Protein AF-A0A3M8FSV0-F1 (afdb_monomer)

Sequence (214 aa):
MDDKPALISFLADRDAPCPGCMKNLRGQVGPACPVCRRQLFLGELRSLHLIHGNAKGPPMPPPEDAGPEALRRYLQSHDAECPDCGYQLRGLQADCCPECNRELGLLELDVPPGGEEFKPARFADFVMIFSVIPILFAALLVLYPIFGSAPFGVVVFSLMALLLFGMQAYLFMGPFHRAISRRPLWALLFNPLSSIVFIIVALWSLSMVYYTFL

Solvent-accessible surface area (backbone atoms only — not comparable to full-atom values): 12928 Å² total; per-residue (Å²): 132,86,60,60,68,61,38,33,57,49,17,58,80,36,82,34,56,38,95,86,74,57,50,71,38,51,62,43,82,59,64,42,43,91,82,79,60,47,75,64,50,58,72,61,44,51,53,50,35,67,76,54,56,81,60,78,62,78,79,78,74,62,84,88,56,70,45,73,68,46,39,33,58,46,21,63,77,38,88,44,57,40,94,87,80,61,51,77,41,55,60,41,82,64,56,44,42,92,88,79,66,46,78,64,52,52,84,69,59,72,50,63,97,74,67,71,72,74,53,62,64,65,56,49,51,52,53,51,58,65,55,48,53,59,52,56,50,52,53,49,60,70,52,43,72,79,77,58,87,55,72,65,54,60,53,54,52,51,54,51,54,52,51,53,49,52,50,51,54,51,58,50,56,58,64,42,48,66,51,37,77,75,40,68,72,54,53,64,75,74,52,61,67,66,62,50,55,50,52,53,53,52,53,52,53,53,50,56,54,54,66,73,78,108

Secondary structure (DSSP, 8-state):
---HHHHHHHHHHS--B-TTT--B-TT--SSB-TTT-PBP-HHHHHHHHHHHTTS-PPPPPPGGG-SHHHHHHHHHHS--B-TTT--B-TT--SSB-TTT--B--HHHHSS-TT-S---HHHHHHHHHHHHHHHHHHHHHHHHGGGG---HHHHHHHHHHHHHHHHHHHHHHHTHHHHHHTT-THHHHHSSSHHHHHHHHHHHHHHHHHHHHH-

Mean predicted aligned error: 14.57 Å

Radius of gyration: 27.4 Å; Cα contacts (8 Å, |Δi|>4): 143; chains: 1; bounding box: 58×28×79 Å

Foldseek 3Di:
DPCLVVVQVCLQPDFFADPPQGDTSRNPNDQADPPPRDGHDPVVRVVRCVVVVVPPDPPDPPPVPQDLVVVQVCLQVDWFADPPPRHTSRNPSDQADPPPRDGHTPVVGVPPPPPPVPVVVVVVVVVVVLVVVVVVLVVCVVCVVVVDDDPVVLVVSVVVLVVSVVVVVVVCPPVVVVVCVVPVVVVVVPDDPVVVVSVVVVVVSVVVVVVVVD

pLDDT: mean 77.63, std 14.44, range [45.91, 97.19]

Structure (mmCIF, N/CA/C/O backbone):
data_AF-A0A3M8FSV0-F1
#
_entry.id   AF-A0A3M8FSV0-F1
#
loop_
_atom_site.group_PDB
_atom_site.id
_atom_site.type_symbol
_atom_site.label_atom_id
_atom_site.label_alt_id
_atom_site.label_comp_id
_atom_site.label_asym_id
_atom_site.label_entity_id
_atom_site.label_seq_id
_atom_site.pdbx_PDB_ins_code
_atom_site.Cartn_x
_atom_site.Cartn_y
_atom_site.Cartn_z
_atom_site.occupancy
_atom_site.B_iso_or_equiv
_atom_site.auth_seq_id
_atom_site.auth_comp_id
_atom_site.auth_asym_id
_atom_site.auth_atom_id
_atom_site.pdbx_PDB_model_num
ATOM 1 N N . MET A 1 1 ? 11.750 -13.203 32.394 1.00 58.88 1 MET A N 1
ATOM 2 C CA . MET A 1 1 ? 10.511 -12.807 33.095 1.00 58.88 1 MET A CA 1
ATOM 3 C C . MET A 1 1 ? 9.394 -12.832 32.070 1.00 58.88 1 MET A C 1
ATOM 5 O O . MET A 1 1 ? 9.647 -12.467 30.930 1.00 58.88 1 MET A O 1
ATOM 9 N N . ASP A 1 2 ? 8.236 -13.385 32.417 1.00 80.81 2 ASP A N 1
ATOM 10 C CA . ASP A 1 2 ? 7.116 -13.544 31.484 1.00 80.81 2 ASP A CA 1
ATOM 11 C C . ASP A 1 2 ? 6.328 -12.219 31.460 1.00 80.81 2 ASP A C 1
ATOM 13 O O . ASP A 1 2 ? 5.583 -11.926 32.390 1.00 80.81 2 ASP A O 1
ATOM 17 N N . ASP A 1 3 ? 6.533 -11.381 30.437 1.00 91.00 3 ASP A N 1
ATOM 18 C CA . ASP A 1 3 ? 5.945 -10.026 30.336 1.00 91.00 3 ASP A CA 1
ATOM 19 C C . ASP A 1 3 ? 4.460 -10.021 29.914 1.00 91.00 3 ASP A C 1
ATOM 21 O O . ASP A 1 3 ? 3.848 -8.966 29.724 1.00 91.00 3 ASP A O 1
ATOM 25 N N . LYS A 1 4 ? 3.844 -11.200 29.775 1.00 93.50 4 LYS A N 1
ATOM 26 C CA . LYS A 1 4 ? 2.447 -11.370 29.342 1.00 93.50 4 LYS A CA 1
ATOM 27 C C . LYS A 1 4 ? 1.419 -10.573 30.162 1.00 93.50 4 LYS A C 1
ATOM 29 O O . LYS A 1 4 ? 0.617 -9.883 29.536 1.00 93.50 4 LYS A O 1
ATOM 34 N N . PRO A 1 5 ? 1.400 -10.603 31.512 1.00 95.75 5 PRO A N 1
ATOM 35 C CA . PRO A 1 5 ? 0.399 -9.852 32.273 1.00 95.75 5 PRO A CA 1
ATOM 36 C C . PRO A 1 5 ? 0.552 -8.335 32.096 1.00 95.75 5 PRO A C 1
ATOM 38 O O . PRO A 1 5 ? -0.446 -7.624 32.002 1.00 95.75 5 PRO A O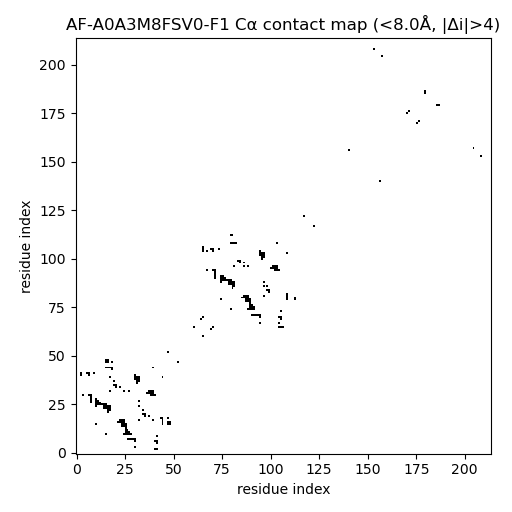 1
ATOM 41 N N . ALA A 1 6 ? 1.787 -7.837 31.970 1.00 95.81 6 ALA A N 1
ATOM 42 C CA . ALA A 1 6 ? 2.046 -6.421 31.719 1.00 95.81 6 ALA A CA 1
ATOM 43 C C . ALA A 1 6 ? 1.605 -5.998 30.308 1.00 95.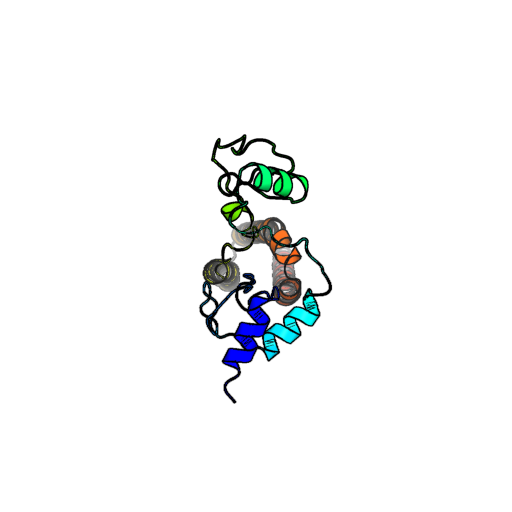81 6 ALA A C 1
ATOM 45 O O . ALA A 1 6 ? 1.085 -4.896 30.130 1.00 95.81 6 ALA A O 1
ATOM 46 N N . LEU A 1 7 ? 1.776 -6.876 29.315 1.00 95.69 7 LEU A N 1
ATOM 47 C CA . LEU A 1 7 ? 1.276 -6.669 27.957 1.00 95.69 7 LEU A CA 1
ATOM 48 C C . LEU A 1 7 ? -0.255 -6.586 27.922 1.00 95.69 7 LEU A C 1
ATOM 50 O O . LEU A 1 7 ? -0.791 -5.642 27.348 1.00 95.69 7 LEU A O 1
ATOM 54 N N . ILE A 1 8 ? -0.949 -7.535 28.555 1.00 95.31 8 ILE A N 1
ATOM 55 C CA . ILE A 1 8 ? -2.421 -7.568 28.581 1.00 95.31 8 ILE A CA 1
ATOM 56 C C . ILE A 1 8 ? -2.970 -6.320 29.280 1.00 95.31 8 ILE A C 1
ATOM 58 O O . ILE A 1 8 ? -3.853 -5.659 28.742 1.00 95.31 8 ILE A O 1
ATOM 62 N N . SER A 1 9 ? -2.405 -5.944 30.432 1.00 95.31 9 SER A N 1
ATOM 63 C CA . SER A 1 9 ? -2.801 -4.719 31.139 1.00 95.31 9 SER A CA 1
ATOM 64 C C . SER A 1 9 ? -2.568 -3.461 30.296 1.00 95.31 9 SER A C 1
ATOM 66 O O . SER A 1 9 ? -3.415 -2.576 30.275 1.00 95.31 9 SER A O 1
ATOM 68 N N . PHE A 1 10 ? -1.461 -3.385 29.552 1.00 94.50 10 PHE A N 1
ATOM 69 C CA . PHE A 1 10 ? -1.196 -2.253 28.663 1.00 94.50 10 PHE A CA 1
ATOM 70 C C . PHE A 1 10 ? -2.224 -2.149 27.527 1.00 94.50 10 PHE A C 1
ATOM 72 O O . PHE A 1 10 ? -2.689 -1.051 27.225 1.00 94.50 10 PHE A O 1
ATOM 79 N N . LEU A 1 11 ? -2.582 -3.280 26.913 1.00 94.94 11 LEU A N 1
ATOM 80 C CA . LEU A 1 11 ? -3.534 -3.336 25.801 1.00 94.94 11 LEU A CA 1
ATOM 81 C C . LEU A 1 11 ? -4.993 -3.174 26.244 1.00 94.94 11 LEU A C 1
ATOM 83 O O . LEU A 1 11 ? -5.818 -2.776 25.428 1.00 94.94 11 LEU A O 1
ATOM 87 N N . ALA A 1 12 ? -5.328 -3.443 27.507 1.00 94.50 12 ALA A N 1
ATOM 88 C CA . ALA A 1 12 ? -6.676 -3.219 28.030 1.00 94.50 12 ALA A CA 1
ATOM 89 C C . ALA A 1 12 ? -7.077 -1.735 27.961 1.00 94.50 12 ALA A C 1
ATOM 91 O O . ALA A 1 12 ? -8.183 -1.414 27.530 1.00 94.50 12 ALA A O 1
ATOM 92 N N . ASP A 1 13 ? -6.149 -0.837 28.304 1.00 89.88 13 ASP A N 1
ATOM 93 C CA . ASP A 1 13 ? -6.461 0.585 28.478 1.00 89.88 13 ASP A CA 1
ATOM 94 C C . ASP A 1 13 ? -5.981 1.474 27.323 1.00 89.88 13 ASP A C 1
ATOM 96 O O . ASP A 1 13 ? -6.489 2.586 27.135 1.00 89.88 13 ASP A O 1
ATOM 100 N N . ARG A 1 14 ? -5.000 1.024 26.530 1.00 89.50 14 ARG A N 1
ATOM 101 C CA . ARG A 1 14 ? -4.332 1.869 25.529 1.00 89.50 14 ARG A CA 1
ATOM 102 C C . ARG A 1 14 ? -4.508 1.362 24.111 1.00 89.50 14 ARG A C 1
ATOM 104 O O . ARG A 1 14 ? -4.384 0.174 23.834 1.00 89.50 14 ARG A O 1
ATOM 111 N N . ASP A 1 15 ? -4.697 2.317 23.208 1.00 89.81 15 ASP A N 1
ATOM 112 C CA . ASP A 1 15 ? -4.586 2.078 21.777 1.00 89.81 15 ASP A CA 1
ATOM 113 C C . ASP A 1 15 ? -3.110 1.924 21.401 1.00 89.81 15 ASP A C 1
ATOM 115 O O . ASP A 1 15 ? -2.264 2.787 21.675 1.00 89.81 15 ASP A O 1
ATOM 119 N N . ALA A 1 16 ? -2.794 0.787 20.791 1.00 91.62 16 ALA A N 1
ATOM 120 C CA . ALA A 1 16 ? -1.452 0.468 20.337 1.00 91.62 16 ALA A CA 1
ATOM 121 C C . ALA A 1 16 ? -1.533 -0.216 18.968 1.00 91.62 16 ALA A C 1
ATOM 123 O O . ALA A 1 16 ? -2.149 -1.281 18.862 1.00 91.62 16 ALA A O 1
ATOM 124 N N . PRO A 1 17 ? -0.936 0.361 17.911 1.00 91.75 17 PRO A N 1
ATOM 125 C CA . PRO A 1 17 ? -0.926 -0.274 16.605 1.00 91.75 17 PRO A CA 1
ATOM 126 C C . PRO A 1 17 ? 0.029 -1.470 16.612 1.00 91.75 17 PRO A C 1
ATOM 128 O O . PRO A 1 17 ? 1.121 -1.430 17.184 1.00 91.75 17 PRO A O 1
ATOM 131 N N . CYS A 1 18 ? -0.362 -2.549 15.942 1.00 94.19 18 CYS A N 1
ATOM 132 C CA . CYS A 1 18 ? 0.524 -3.678 15.718 1.00 94.19 18 CYS A CA 1
ATOM 133 C C . CYS A 1 18 ? 1.719 -3.268 14.831 1.00 94.19 18 CYS A C 1
ATOM 135 O O . CYS A 1 18 ? 1.489 -2.777 13.727 1.00 94.19 18 CYS A O 1
ATOM 137 N N . PRO A 1 19 ? 2.978 -3.577 15.203 1.00 90.56 19 PRO A N 1
ATOM 138 C CA . PRO A 1 19 ? 4.162 -3.241 14.398 1.00 90.56 19 PRO A CA 1
ATOM 139 C C . PRO A 1 19 ? 4.212 -3.929 13.025 1.00 90.56 19 PRO A C 1
ATOM 141 O O . PRO A 1 19 ? 5.024 -3.569 12.179 1.00 90.56 19 PRO A O 1
ATOM 144 N N . GLY A 1 20 ? 3.407 -4.977 12.813 1.00 89.81 20 GLY A N 1
ATOM 145 C CA . GLY A 1 20 ? 3.347 -5.700 11.542 1.00 89.81 20 GLY A CA 1
ATOM 146 C C . GLY A 1 20 ? 2.257 -5.197 10.600 1.00 89.81 20 GLY A C 1
ATOM 147 O O . GLY A 1 20 ? 2.529 -4.953 9.434 1.00 89.81 20 GLY A O 1
ATOM 148 N N . CYS A 1 21 ? 1.022 -5.081 11.095 1.00 86.81 21 CYS A N 1
ATOM 149 C CA . CYS A 1 21 ? -0.155 -4.801 10.259 1.00 86.81 21 CYS A CA 1
ATOM 150 C C . CYS A 1 21 ? -0.902 -3.515 10.633 1.00 86.81 21 CYS A C 1
ATOM 152 O O . CYS A 1 21 ? -1.970 -3.265 10.091 1.00 86.81 21 CYS A O 1
ATOM 154 N N . MET A 1 22 ? -0.392 -2.733 11.588 1.00 86.12 22 MET A N 1
ATOM 155 C CA . MET A 1 22 ? -0.990 -1.489 12.093 1.00 86.12 22 MET A CA 1
ATOM 156 C C . MET A 1 22 ? -2.380 -1.606 12.736 1.00 86.12 22 MET A C 1
ATOM 158 O O . MET A 1 22 ? -2.879 -0.612 13.255 1.00 86.12 22 MET A O 1
ATOM 162 N N . LYS A 1 23 ? -2.982 -2.803 12.809 1.00 87.88 23 LYS A N 1
ATOM 163 C CA . LYS A 1 23 ? -4.244 -3.022 13.532 1.00 87.88 23 LYS A CA 1
ATOM 164 C C . LYS A 1 23 ? -4.137 -2.543 14.982 1.00 87.88 23 LYS A C 1
ATOM 166 O O . LYS A 1 23 ? -3.172 -2.895 15.663 1.00 87.88 23 LYS A O 1
ATOM 171 N N . ASN A 1 24 ? -5.144 -1.811 15.458 1.00 90.44 24 ASN A N 1
ATOM 172 C CA . ASN A 1 24 ? -5.257 -1.442 16.866 1.00 90.44 24 ASN A CA 1
ATOM 173 C C . ASN A 1 24 ? -5.423 -2.701 17.736 1.00 90.44 24 ASN A C 1
ATOM 175 O O . ASN A 1 24 ? -6.272 -3.555 17.472 1.00 90.44 24 ASN A O 1
ATOM 179 N N . LEU A 1 25 ? -4.569 -2.828 18.747 1.00 94.31 25 LEU A N 1
ATOM 180 C CA . LEU A 1 25 ? -4.501 -3.968 19.657 1.00 94.31 25 LEU A CA 1
ATOM 181 C C . LEU A 1 25 ? -5.253 -3.736 20.975 1.00 94.31 25 LEU A C 1
ATOM 183 O O . LEU A 1 25 ? -5.126 -4.561 21.882 1.00 94.31 25 LEU A O 1
ATOM 187 N N . ARG A 1 26 ? -6.019 -2.645 21.104 1.00 94.25 26 ARG A N 1
ATOM 188 C CA . ARG A 1 26 ? -6.841 -2.389 22.291 1.00 94.25 26 ARG A CA 1
ATOM 189 C C . ARG A 1 26 ? -7.756 -3.585 22.588 1.00 94.25 26 ARG A C 1
ATOM 191 O O . ARG A 1 26 ? -8.439 -4.093 21.701 1.00 94.25 26 ARG A O 1
ATOM 198 N N . GLY A 1 27 ? -7.751 -4.038 23.839 1.00 93.69 27 GLY A N 1
ATOM 199 C CA . GLY A 1 27 ? -8.541 -5.175 24.320 1.00 93.69 27 GLY A CA 1
ATOM 200 C C . GLY A 1 27 ? -7.997 -6.560 23.941 1.00 93.69 27 GLY A C 1
ATOM 201 O O . GLY A 1 27 ? -8.630 -7.567 24.253 1.00 93.69 27 GLY A O 1
ATOM 202 N N . GLN A 1 28 ? -6.837 -6.656 23.285 1.00 96.12 28 GLN A N 1
ATOM 203 C CA . GLN A 1 28 ? -6.264 -7.945 22.897 1.00 96.12 28 GLN A CA 1
ATOM 204 C C . GLN A 1 28 ? -5.762 -8.731 24.123 1.00 96.12 28 GLN A C 1
ATOM 206 O O . GLN A 1 28 ? -4.916 -8.265 24.883 1.00 96.12 28 GLN A O 1
ATOM 211 N N . VAL A 1 29 ? -6.240 -9.971 24.267 1.00 95.25 29 VAL A N 1
ATOM 212 C CA . VAL A 1 29 ? -5.944 -10.848 25.422 1.00 95.25 29 VAL A CA 1
ATOM 213 C C . VAL A 1 29 ? -4.724 -11.756 25.209 1.00 95.25 29 VAL A C 1
ATOM 215 O O . VAL A 1 29 ? -4.197 -12.335 26.156 1.00 95.25 29 VAL A O 1
ATOM 218 N N . GLY A 1 30 ? -4.277 -11.915 23.959 1.00 93.75 30 GLY A N 1
ATOM 219 C CA . GLY A 1 30 ? -3.191 -12.823 23.582 1.00 93.75 30 GLY A CA 1
ATOM 220 C C . GLY A 1 30 ? -1.871 -12.111 23.260 1.00 93.75 30 GLY A C 1
ATOM 221 O O . GLY A 1 30 ? -1.881 -10.970 22.801 1.00 93.75 30 GLY A O 1
ATOM 222 N N . PRO A 1 31 ? -0.721 -12.802 23.388 1.00 95.69 31 PRO A N 1
ATOM 223 C CA . PRO A 1 31 ? 0.594 -12.248 23.055 1.00 95.69 31 PRO A CA 1
ATOM 224 C C . PRO A 1 31 ? 0.861 -12.184 21.542 1.00 95.69 31 PRO A C 1
ATOM 226 O O . PRO A 1 31 ? 1.976 -11.885 21.130 1.00 95.69 31 PRO A O 1
ATOM 229 N N . ALA A 1 32 ? -0.123 -12.506 20.701 1.00 96.69 32 ALA A N 1
ATOM 230 C CA . ALA A 1 32 ? -0.007 -12.467 19.251 1.00 96.69 32 ALA A CA 1
ATOM 231 C C . ALA A 1 32 ? -1.109 -11.594 18.650 1.00 96.69 32 ALA A C 1
ATOM 233 O O . ALA A 1 32 ? -2.248 -11.583 19.127 1.00 96.69 32 ALA A O 1
ATOM 234 N N . CYS A 1 33 ? -0.767 -10.882 17.578 1.00 96.00 33 CYS A N 1
ATOM 235 C CA . CYS A 1 33 ? -1.737 -10.122 16.800 1.00 96.00 33 CYS A CA 1
ATOM 236 C C . CYS A 1 33 ? -2.765 -11.073 16.155 1.00 96.00 33 CYS A C 1
ATOM 238 O O . CYS A 1 33 ? -2.359 -12.044 15.513 1.00 96.00 33 CYS A O 1
ATOM 240 N N . PRO A 1 34 ? -4.078 -10.789 16.234 1.00 93.88 34 PRO A N 1
ATOM 241 C CA . PRO A 1 34 ? -5.102 -11.675 15.678 1.00 93.88 34 PRO A CA 1
ATOM 242 C C . PRO A 1 34 ? -5.120 -11.695 14.141 1.00 93.88 34 PRO A C 1
ATOM 244 O O . PRO A 1 34 ? -5.679 -12.616 13.559 1.00 93.88 34 PRO A O 1
ATOM 247 N N . VAL A 1 35 ? -4.518 -10.696 13.483 1.00 89.94 35 VAL A N 1
ATOM 248 C CA . VAL A 1 35 ? -4.489 -10.592 12.015 1.00 89.94 35 VAL A CA 1
A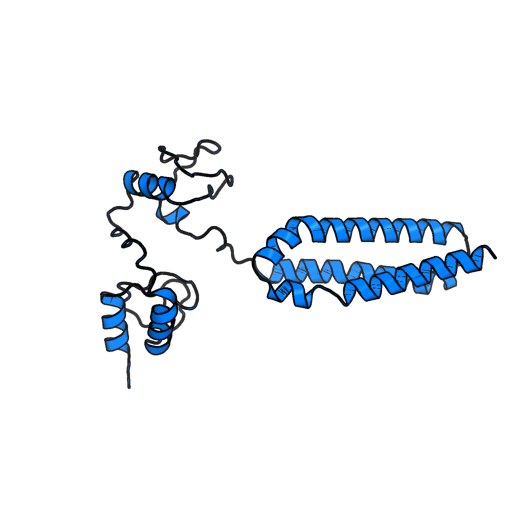TOM 249 C C . VAL A 1 35 ? -3.196 -11.163 11.449 1.00 89.94 35 VAL A C 1
ATOM 251 O O . VAL A 1 35 ? -3.223 -12.170 10.752 1.00 89.94 35 VAL A O 1
ATOM 254 N N . CYS A 1 36 ? -2.044 -10.577 11.784 1.00 92.62 36 CYS A N 1
ATOM 255 C CA . CYS A 1 36 ? -0.769 -11.006 11.201 1.00 92.62 36 CYS A CA 1
ATOM 256 C C . CYS A 1 36 ? -0.047 -12.105 11.994 1.00 92.62 36 CYS A C 1
ATOM 258 O O . CYS A 1 36 ? 1.037 -12.522 11.596 1.00 92.62 36 CYS A O 1
ATOM 260 N N . ARG A 1 37 ? -0.598 -12.552 13.135 1.00 96.69 37 ARG A N 1
ATOM 261 C CA . ARG A 1 37 ? -0.020 -13.579 14.030 1.00 96.69 37 ARG A CA 1
ATOM 262 C C . ARG A 1 37 ? 1.375 -13.264 14.588 1.00 96.69 37 ARG A C 1
ATOM 264 O O . ARG A 1 37 ? 1.988 -14.117 15.225 1.00 96.69 37 ARG A O 1
ATOM 271 N N . ARG A 1 38 ? 1.874 -12.038 14.401 1.00 94.62 38 ARG A N 1
ATOM 272 C CA . ARG A 1 38 ? 3.151 -11.573 14.957 1.00 94.62 38 ARG A CA 1
ATOM 273 C C . ARG A 1 38 ? 3.102 -11.583 16.486 1.00 94.62 38 ARG A C 1
ATOM 275 O O . ARG A 1 38 ? 2.118 -11.112 17.060 1.00 94.62 38 ARG A O 1
ATOM 282 N N . GLN A 1 39 ? 4.162 -12.084 17.124 1.00 96.81 39 GLN A N 1
ATOM 283 C CA . GLN A 1 39 ? 4.334 -11.979 18.573 1.00 96.81 39 GLN A CA 1
ATOM 284 C C . GLN A 1 39 ? 4.530 -10.519 18.983 1.00 96.81 39 GLN A C 1
ATOM 286 O O . GLN A 1 39 ? 5.250 -9.765 18.329 1.00 96.81 39 GLN A O 1
ATOM 291 N N . LEU A 1 40 ? 3.855 -10.131 20.055 1.00 95.31 40 LEU A N 1
ATOM 292 C CA . LEU A 1 40 ? 3.814 -8.777 20.572 1.00 95.31 40 LEU A CA 1
ATOM 293 C C . LEU A 1 40 ? 4.724 -8.673 21.792 1.00 95.31 40 LEU A C 1
ATOM 295 O O . LEU A 1 40 ? 4.604 -9.453 22.736 1.00 95.31 40 LEU A O 1
ATOM 299 N N . PHE A 1 41 ? 5.593 -7.668 21.785 1.00 95.88 41 PHE A N 1
ATOM 300 C CA . PHE A 1 41 ? 6.477 -7.360 22.901 1.00 95.88 41 PHE A CA 1
ATOM 301 C C . PHE A 1 41 ? 6.133 -5.980 23.457 1.00 95.88 41 PHE A C 1
ATOM 303 O O . PHE A 1 41 ? 6.036 -5.002 22.715 1.00 95.88 41 PHE A O 1
ATOM 310 N N . LEU A 1 42 ? 5.970 -5.884 24.779 1.00 94.94 42 LEU A N 1
ATOM 311 C CA . LEU A 1 42 ? 5.572 -4.638 25.440 1.00 94.94 42 LEU A CA 1
ATOM 312 C C . LEU A 1 42 ? 6.571 -3.496 25.187 1.00 94.94 42 LEU A C 1
ATOM 314 O O . LEU A 1 42 ? 6.156 -2.354 25.003 1.00 94.94 42 LEU A O 1
ATOM 318 N N . GLY A 1 43 ? 7.874 -3.795 25.146 1.00 93.75 43 GLY A N 1
ATOM 319 C CA . GLY A 1 43 ? 8.913 -2.801 24.854 1.00 93.75 43 GLY A CA 1
ATOM 320 C C . GLY A 1 43 ? 8.765 -2.166 23.467 1.00 93.75 43 GLY A C 1
ATOM 321 O O . GLY A 1 43 ? 8.858 -0.947 23.341 1.00 93.75 43 GLY A O 1
ATOM 322 N N . GLU A 1 44 ? 8.456 -2.977 22.451 1.00 93.25 44 GLU A N 1
ATOM 323 C CA . GLU A 1 44 ? 8.230 -2.525 21.071 1.00 93.25 44 GLU A CA 1
ATOM 324 C C . GLU A 1 44 ? 6.931 -1.712 20.953 1.00 93.25 44 GLU A C 1
ATOM 326 O O . GLU A 1 44 ? 6.898 -0.663 20.315 1.00 93.25 44 GLU A O 1
ATOM 331 N N . LEU A 1 45 ? 5.859 -2.138 21.628 1.00 92.25 45 LEU A N 1
ATOM 332 C CA . LEU A 1 45 ? 4.596 -1.392 21.626 1.00 92.25 45 LEU A CA 1
ATOM 333 C C . LEU A 1 45 ? 4.708 -0.047 22.353 1.00 92.25 45 LEU A C 1
ATOM 335 O O . LEU A 1 45 ? 4.117 0.937 21.911 1.00 92.25 45 LEU A O 1
ATOM 339 N N . ARG A 1 46 ? 5.484 0.030 23.441 1.00 92.44 46 ARG A N 1
ATOM 340 C CA . ARG A 1 46 ? 5.736 1.294 24.149 1.00 92.44 46 ARG A CA 1
ATOM 341 C C . ARG A 1 46 ? 6.516 2.284 23.291 1.00 92.44 46 ARG A C 1
ATOM 343 O O . ARG A 1 46 ? 6.159 3.459 23.290 1.00 92.44 46 ARG A O 1
ATOM 350 N N . SER A 1 47 ? 7.543 1.842 22.563 1.00 88.31 47 SER A N 1
ATOM 351 C CA . SER A 1 47 ? 8.300 2.737 21.677 1.00 88.31 47 SER A CA 1
ATOM 352 C C . SER A 1 47 ? 7.434 3.245 20.523 1.00 88.31 47 SER A C 1
ATOM 354 O O . SER A 1 47 ? 7.413 4.447 20.263 1.00 88.31 47 SER A O 1
ATOM 356 N N . LEU A 1 48 ? 6.631 2.374 19.904 1.00 85.12 48 LEU A N 1
ATOM 357 C CA . LEU A 1 48 ? 5.656 2.765 18.880 1.00 85.12 48 LEU A CA 1
ATOM 358 C C . LEU A 1 48 ? 4.612 3.751 19.407 1.00 85.12 48 LEU A C 1
ATOM 360 O O . LEU A 1 48 ? 4.339 4.754 18.747 1.00 85.12 48 LEU A O 1
ATOM 364 N N . HIS A 1 49 ? 4.073 3.503 20.600 1.00 82.56 49 HIS A N 1
ATOM 365 C CA . HIS A 1 49 ? 3.120 4.402 21.242 1.00 82.56 49 HIS A CA 1
ATOM 366 C C . HIS A 1 49 ? 3.752 5.752 21.606 1.00 82.56 49 HIS A C 1
ATOM 368 O O . HIS A 1 49 ? 3.068 6.758 21.543 1.00 82.56 49 HIS A O 1
ATOM 374 N N . LEU A 1 50 ? 5.045 5.837 21.926 1.00 82.44 50 LEU A N 1
ATOM 375 C CA . LEU A 1 50 ? 5.708 7.137 22.117 1.00 82.44 50 LEU A CA 1
ATOM 376 C C . LEU A 1 50 ? 5.870 7.909 20.800 1.00 82.44 50 LEU A C 1
ATOM 378 O O . LEU A 1 50 ? 5.744 9.130 20.790 1.00 82.44 50 LEU A O 1
ATOM 382 N N . ILE A 1 51 ? 6.116 7.203 19.694 1.00 77.81 51 ILE A N 1
ATOM 383 C CA . ILE A 1 51 ? 6.269 7.815 18.366 1.00 77.81 51 ILE A CA 1
ATOM 384 C C . ILE A 1 51 ? 4.914 8.300 17.821 1.00 77.81 51 ILE A C 1
ATOM 386 O O . ILE A 1 51 ? 4.849 9.358 17.203 1.00 77.81 51 ILE A O 1
ATOM 390 N N . HIS A 1 52 ? 3.832 7.554 18.066 1.00 70.69 52 HIS A N 1
ATOM 391 C CA . HIS A 1 52 ? 2.509 7.823 17.477 1.00 70.69 52 HIS A CA 1
ATOM 392 C C . HIS A 1 52 ? 1.511 8.457 18.463 1.00 70.69 52 HIS A C 1
ATOM 394 O O . HIS A 1 52 ? 0.570 9.130 18.054 1.00 70.69 52 HIS A O 1
ATOM 400 N N . GLY A 1 53 ? 1.704 8.269 19.768 1.00 55.62 53 GLY A N 1
ATOM 401 C CA . GLY A 1 53 ? 0.718 8.534 20.824 1.00 55.62 53 GLY A CA 1
ATOM 402 C C . GLY A 1 53 ? 0.577 9.986 21.269 1.00 55.62 53 GLY A C 1
ATOM 403 O O . GLY A 1 53 ? -0.177 10.251 22.200 1.00 55.62 53 GLY A O 1
ATOM 404 N N . ASN A 1 54 ? 1.240 10.938 20.606 1.00 53.84 54 ASN A N 1
ATOM 405 C CA . ASN A 1 54 ? 0.888 12.355 20.755 1.00 53.84 54 ASN A CA 1
ATOM 406 C C . ASN A 1 54 ? -0.266 12.781 19.841 1.00 53.84 54 ASN A C 1
ATOM 408 O O . ASN A 1 54 ? -0.885 13.818 20.083 1.00 53.84 54 ASN A O 1
ATOM 412 N N . ALA A 1 55 ? -0.619 11.975 18.839 1.00 53.50 55 ALA A N 1
ATOM 413 C CA . ALA A 1 55 ? -1.900 12.122 18.179 1.00 53.50 55 ALA A CA 1
ATOM 414 C C . ALA A 1 55 ? -2.954 11.467 19.078 1.00 53.50 55 ALA A C 1
ATOM 416 O O . ALA A 1 55 ? -3.187 10.261 19.005 1.00 53.50 55 ALA A O 1
ATOM 417 N N . LYS A 1 56 ? -3.614 12.258 19.934 1.00 52.12 56 LYS A N 1
ATOM 418 C CA . LYS A 1 56 ? -4.976 11.925 20.370 1.00 52.12 56 LYS A CA 1
ATOM 419 C C . LYS A 1 56 ? -5.843 11.893 19.110 1.00 52.12 56 LYS A C 1
ATOM 421 O O . LYS A 1 56 ? -6.490 12.881 18.772 1.00 52.12 56 LYS A O 1
ATOM 426 N N . GLY A 1 57 ? -5.806 10.784 18.379 1.00 53.94 57 GLY A N 1
ATOM 427 C CA . GLY A 1 57 ? -6.870 10.463 17.448 1.00 53.94 57 GLY A CA 1
ATOM 428 C C . GLY A 1 57 ? -8.184 10.454 18.233 1.00 53.94 57 GLY A C 1
ATOM 429 O O . GLY A 1 57 ? -8.170 10.141 19.432 1.00 53.94 57 GLY A O 1
ATOM 430 N N . P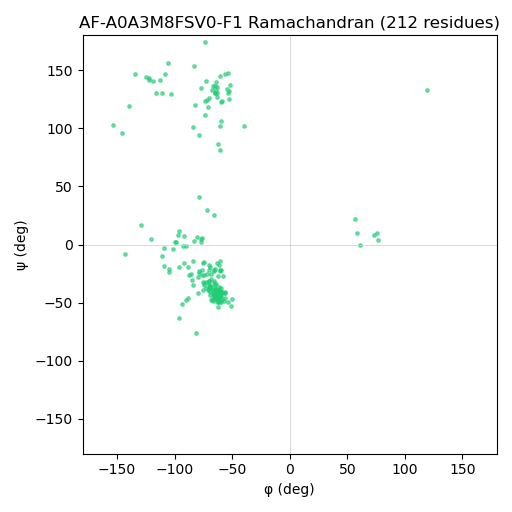RO A 1 58 ? -9.306 10.855 17.621 1.00 54.31 58 PRO A N 1
ATOM 43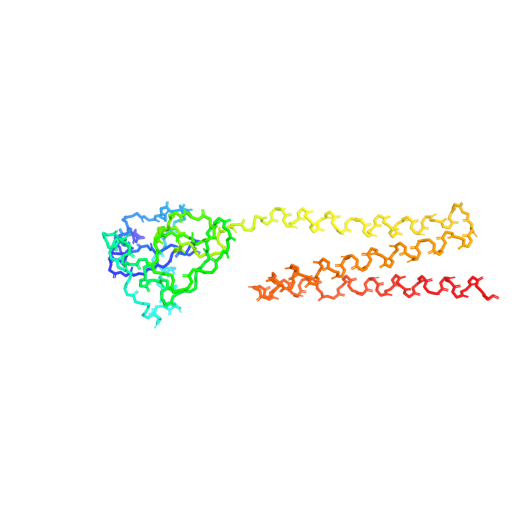1 C CA . PRO A 1 58 ? -10.596 10.705 18.269 1.00 54.31 58 PRO A CA 1
ATOM 432 C C . PRO A 1 58 ? -10.752 9.245 18.730 1.00 54.31 58 PRO A C 1
ATOM 434 O O . PRO A 1 58 ? -10.342 8.338 18.001 1.00 54.31 58 PRO A O 1
ATOM 437 N N . PRO A 1 59 ? -11.277 9.007 19.946 1.00 57.09 59 PRO A N 1
ATOM 438 C CA . PRO A 1 59 ? -11.501 7.657 20.438 1.00 57.09 59 PRO A CA 1
ATOM 439 C C . PRO A 1 59 ? -12.323 6.895 19.401 1.00 57.09 59 PRO A C 1
ATOM 441 O O . PRO A 1 59 ? -13.381 7.365 18.979 1.00 57.09 59 PRO A O 1
ATOM 444 N N . MET A 1 60 ? -11.805 5.747 18.963 1.00 52.72 60 MET A N 1
ATOM 445 C CA . MET A 1 60 ? -12.521 4.875 18.041 1.00 52.72 60 MET A CA 1
ATOM 446 C C . MET A 1 60 ? -13.836 4.481 18.730 1.00 52.72 60 MET A C 1
ATOM 448 O O . MET A 1 60 ? -13.785 4.005 19.872 1.00 52.72 60 MET A O 1
ATOM 452 N N . PRO A 1 61 ? -15.003 4.748 18.118 1.00 54.41 61 PRO A N 1
ATOM 453 C CA . PRO A 1 61 ? -16.274 4.424 18.740 1.00 54.41 61 PRO A CA 1
ATOM 454 C C . PRO A 1 61 ? -16.350 2.908 18.985 1.00 54.41 61 PRO A C 1
ATOM 456 O O . PRO A 1 61 ? -15.788 2.133 18.203 1.00 54.41 61 PRO A O 1
ATOM 459 N N . PRO A 1 62 ? -16.979 2.471 20.089 1.00 61.44 62 PRO A N 1
ATOM 460 C CA . PRO A 1 62 ? -17.142 1.055 20.384 1.00 61.44 62 PRO A CA 1
ATOM 461 C C . PRO A 1 62 ? -17.808 0.326 19.200 1.00 61.44 62 PRO A C 1
ATOM 463 O O . PRO A 1 62 ? -18.624 0.915 18.490 1.00 61.44 62 PRO A O 1
ATOM 466 N N . PRO A 1 63 ? -17.474 -0.957 18.963 1.00 59.53 63 PRO A N 1
ATOM 467 C CA . PRO A 1 63 ? -17.902 -1.704 17.773 1.00 59.53 63 PRO A CA 1
ATOM 468 C C . PRO A 1 63 ? -19.426 -1.852 17.627 1.00 59.53 63 PRO A C 1
ATOM 470 O O . PRO A 1 63 ? -19.900 -2.189 16.546 1.00 59.53 63 PRO A O 1
ATOM 473 N N . GLU A 1 64 ? -20.192 -1.576 18.683 1.00 60.06 64 GLU A N 1
ATOM 474 C CA . GLU A 1 64 ? -21.660 -1.576 18.671 1.00 60.06 64 GLU A CA 1
ATOM 475 C C . GLU A 1 64 ? -22.263 -0.345 17.963 1.00 60.06 64 GLU A C 1
ATOM 477 O O . GLU A 1 64 ? -23.421 -0.389 17.556 1.00 60.06 64 GLU A O 1
ATOM 482 N N . ASP A 1 65 ? -21.472 0.706 17.710 1.00 61.47 65 ASP A N 1
ATOM 483 C CA . ASP A 1 65 ? -21.930 1.950 17.075 1.00 61.47 65 ASP A CA 1
ATOM 484 C C . ASP A 1 65 ? -21.681 2.003 15.553 1.00 61.47 65 ASP A C 1
ATOM 486 O O . ASP A 1 65 ? -21.843 3.058 14.939 1.00 61.47 65 ASP A O 1
ATOM 490 N N . ALA A 1 66 ? -21.317 0.890 14.902 1.00 69.44 66 ALA A N 1
ATOM 491 C CA . ALA A 1 66 ? -21.033 0.816 13.457 1.00 69.44 66 ALA A CA 1
ATOM 492 C C . ALA A 1 66 ? -22.283 0.932 12.547 1.00 69.44 66 ALA A C 1
ATOM 494 O O . ALA A 1 66 ? -22.330 0.365 11.456 1.00 69.44 66 ALA A O 1
ATOM 495 N N . GLY A 1 67 ? -23.312 1.651 12.995 1.00 85.31 67 GLY A N 1
ATOM 496 C CA . GLY A 1 67 ? -24.515 1.930 12.220 1.00 85.31 67 GLY A CA 1
ATOM 497 C C . GLY A 1 67 ? -24.299 2.968 11.105 1.00 85.31 67 GLY A C 1
ATOM 498 O O . GLY A 1 67 ? -23.249 3.617 11.033 1.00 85.31 67 GLY A O 1
ATOM 499 N N . PRO A 1 68 ? -25.321 3.201 10.260 1.00 89.88 68 PRO A N 1
ATOM 500 C CA . PRO A 1 68 ? -25.251 4.129 9.122 1.00 89.88 68 PRO A CA 1
ATOM 501 C C . PRO A 1 68 ? -24.883 5.566 9.528 1.00 89.88 68 PRO A C 1
ATOM 503 O O . PRO A 1 68 ? -24.258 6.300 8.766 1.00 89.88 68 PRO A O 1
ATOM 506 N N . GLU A 1 69 ? -25.200 5.972 10.758 1.00 90.38 69 GLU A N 1
ATOM 507 C CA . GLU A 1 69 ? -24.862 7.303 11.266 1.00 90.38 69 GLU A CA 1
ATOM 508 C C . GLU A 1 69 ? -23.362 7.475 11.569 1.00 90.38 69 GLU A C 1
ATOM 510 O O . GLU A 1 69 ? -22.809 8.565 11.396 1.00 90.38 69 GLU A O 1
ATOM 515 N N . ALA A 1 70 ? -22.673 6.407 11.984 1.00 89.12 70 ALA A N 1
ATOM 516 C CA . ALA A 1 70 ? -21.223 6.435 12.171 1.00 89.12 70 ALA A CA 1
ATOM 517 C C . ALA A 1 70 ? -20.492 6.501 10.826 1.00 89.12 70 ALA A C 1
ATOM 519 O O . ALA A 1 70 ? -19.535 7.266 10.691 1.00 89.12 70 ALA A O 1
ATOM 520 N N . LEU A 1 71 ? -20.995 5.780 9.817 1.00 92.12 71 LEU A N 1
ATOM 521 C CA . LEU A 1 71 ? -20.504 5.868 8.442 1.00 92.12 71 LEU A CA 1
ATOM 522 C C . LEU A 1 71 ? -20.591 7.301 7.899 1.00 92.12 71 LEU A C 1
ATOM 524 O O . LEU A 1 71 ? -19.599 7.831 7.403 1.00 92.12 71 LEU A O 1
ATOM 528 N N . ARG A 1 72 ? -21.739 7.969 8.059 1.00 93.69 72 ARG A N 1
ATOM 529 C CA . ARG A 1 72 ? -21.909 9.369 7.627 1.00 93.69 72 ARG A CA 1
ATOM 530 C C . ARG A 1 72 ? -20.913 10.311 8.296 1.00 93.69 72 ARG A C 1
ATOM 532 O O . ARG A 1 72 ? -20.280 11.119 7.619 1.00 93.69 72 ARG A O 1
ATOM 539 N N . ARG A 1 73 ? -20.738 10.205 9.619 1.00 90.81 73 ARG A N 1
ATOM 540 C CA . ARG A 1 73 ? -19.762 11.029 10.359 1.00 90.81 73 ARG A CA 1
ATOM 541 C C . ARG A 1 73 ? -18.324 10.780 9.901 1.00 90.81 73 ARG A C 1
ATOM 543 O O . ARG A 1 73 ? -17.543 11.729 9.798 1.00 90.81 73 ARG A O 1
ATOM 550 N N . TYR A 1 74 ? -17.982 9.529 9.599 1.00 90.25 74 TYR A N 1
ATOM 551 C CA . TYR A 1 74 ? -16.677 9.174 9.047 1.00 90.25 74 TYR A CA 1
ATOM 552 C C . TYR A 1 74 ? -16.457 9.842 7.685 1.00 90.25 74 TYR A C 1
ATOM 554 O O . TYR A 1 74 ? -15.511 10.612 7.532 1.00 90.25 74 TYR A O 1
ATOM 562 N N . LEU A 1 75 ? -17.385 9.662 6.742 1.00 94.00 75 LEU A N 1
ATOM 563 C CA . LEU A 1 75 ? -17.284 10.204 5.381 1.00 94.00 75 LEU A CA 1
ATOM 564 C C . LEU A 1 75 ? -17.329 11.740 5.317 1.00 94.00 75 LEU A C 1
ATOM 566 O O . LEU A 1 75 ? -16.842 12.332 4.356 1.00 94.00 75 LEU A O 1
ATOM 570 N N . GLN A 1 76 ? -17.881 12.419 6.326 1.00 93.75 76 GLN A N 1
ATOM 571 C CA . GLN A 1 76 ? -17.822 13.885 6.423 1.00 93.75 76 GLN A CA 1
ATOM 572 C C . GLN A 1 76 ? -16.414 14.410 6.729 1.00 93.75 76 GLN A C 1
ATOM 574 O O . GLN A 1 76 ? -16.068 15.520 6.320 1.00 93.75 76 GLN A O 1
ATOM 579 N N . SER A 1 77 ? -15.617 13.633 7.463 1.00 87.56 77 SER A N 1
ATOM 580 C CA . SER A 1 77 ? -14.307 14.055 7.974 1.00 87.56 77 SER A CA 1
ATOM 581 C C . SER A 1 77 ? -13.125 13.370 7.287 1.00 87.56 77 SER A C 1
ATOM 583 O O . SER A 1 77 ? -12.016 13.896 7.351 1.00 87.56 77 SER A O 1
ATOM 585 N N . HIS A 1 78 ? -13.357 12.243 6.611 1.00 88.06 78 HIS A N 1
ATOM 586 C CA . HIS A 1 78 ? -12.327 11.426 5.980 1.00 88.06 78 HIS A CA 1
ATOM 587 C C . HIS A 1 78 ? -12.587 11.269 4.484 1.00 88.06 78 HIS A C 1
ATOM 589 O O . HIS A 1 78 ? -13.723 11.134 4.030 1.00 88.06 78 HIS A O 1
ATOM 595 N N . ASP A 1 79 ? -11.498 11.264 3.724 1.00 89.94 79 ASP A N 1
ATOM 596 C CA . ASP A 1 79 ? -11.504 10.869 2.325 1.00 89.94 79 ASP A CA 1
ATOM 597 C C . ASP A 1 79 ? -11.441 9.341 2.240 1.00 89.94 79 ASP A C 1
ATOM 599 O O . ASP A 1 79 ? -10.490 8.726 2.719 1.00 89.94 79 ASP A O 1
ATOM 603 N N . ALA A 1 80 ? -12.459 8.739 1.628 1.00 91.81 80 ALA A N 1
ATOM 604 C CA . ALA A 1 80 ? -12.533 7.308 1.364 1.00 91.81 80 ALA A CA 1
ATOM 605 C C . ALA A 1 80 ? -13.003 7.072 -0.074 1.00 91.81 80 ALA A C 1
ATOM 607 O O . ALA A 1 80 ? -13.801 7.846 -0.607 1.00 91.81 80 ALA A O 1
ATOM 608 N N . GLU A 1 81 ? -12.514 6.005 -0.694 1.00 93.25 81 GLU A N 1
ATOM 609 C CA . GLU A 1 81 ? -12.884 5.591 -2.048 1.00 93.25 81 GLU A CA 1
ATOM 610 C C . GLU A 1 81 ? -13.750 4.327 -1.975 1.00 93.25 81 GLU A C 1
ATOM 612 O O . GLU A 1 81 ? -13.569 3.486 -1.092 1.00 93.25 81 GLU A O 1
ATOM 617 N N . CYS A 1 82 ? -14.705 4.179 -2.894 1.00 93.06 82 CYS A N 1
ATOM 618 C CA . CYS A 1 82 ? -15.493 2.954 -2.999 1.00 93.06 82 CYS A CA 1
ATOM 619 C C . CYS A 1 82 ? -14.585 1.766 -3.366 1.00 93.06 82 CYS A C 1
ATOM 621 O O . CYS A 1 82 ? -13.873 1.858 -4.367 1.00 93.06 82 CYS A O 1
ATOM 623 N N . PRO A 1 83 ? -14.656 0.629 -2.647 1.00 87.19 83 PRO A N 1
ATOM 624 C CA . PRO A 1 83 ? -13.795 -0.522 -2.921 1.00 87.19 83 PRO A CA 1
ATOM 625 C C . PRO A 1 83 ? -14.055 -1.187 -4.283 1.00 87.19 83 PRO A C 1
ATOM 627 O O . PRO A 1 83 ? -13.158 -1.838 -4.805 1.00 87.19 83 PRO A O 1
ATOM 630 N N . ASP A 1 84 ? -15.245 -1.016 -4.874 1.00 86.62 84 ASP A N 1
ATOM 631 C CA . ASP A 1 84 ? -15.567 -1.599 -6.188 1.00 86.62 84 ASP A CA 1
ATOM 632 C C . ASP A 1 84 ? -15.232 -0.685 -7.365 1.00 86.62 84 ASP A C 1
ATOM 634 O O . ASP A 1 84 ? -14.665 -1.135 -8.357 1.00 86.62 84 ASP A O 1
ATOM 638 N N . CYS A 1 85 ? -15.626 0.590 -7.296 1.00 90.81 85 CYS A N 1
ATOM 639 C CA . CYS A 1 85 ? -15.530 1.502 -8.441 1.00 90.81 85 CYS A CA 1
ATOM 640 C C . CYS A 1 85 ? -14.490 2.618 -8.276 1.00 90.81 85 CYS A C 1
ATOM 642 O O . CYS A 1 85 ? -14.214 3.330 -9.239 1.00 90.81 85 CYS A O 1
ATOM 644 N N . GLY A 1 86 ? -13.923 2.801 -7.078 1.00 88.38 86 GLY A N 1
ATOM 645 C CA . GLY A 1 86 ? -12.963 3.869 -6.785 1.00 88.38 86 GLY A CA 1
ATOM 646 C C . GLY A 1 86 ? -13.565 5.277 -6.683 1.00 88.38 86 GLY A C 1
ATOM 647 O O . GLY A 1 86 ? -12.820 6.248 -6.605 1.00 88.38 86 GLY A O 1
ATOM 648 N N . TYR A 1 87 ? -14.895 5.429 -6.694 1.00 91.00 87 TYR A N 1
ATOM 649 C CA . TYR A 1 87 ? -15.543 6.740 -6.552 1.00 91.00 87 TYR A CA 1
ATOM 650 C C . TYR A 1 87 ? -15.269 7.367 -5.175 1.00 91.00 87 TYR A C 1
ATOM 652 O O . TYR A 1 87 ? -15.327 6.672 -4.160 1.00 91.00 87 TYR A O 1
ATOM 660 N N . GLN A 1 88 ? -15.025 8.682 -5.128 1.00 93.94 88 GLN A N 1
ATOM 661 C CA . GLN A 1 88 ? -14.761 9.419 -3.889 1.00 93.94 88 GLN A CA 1
ATOM 662 C C . GLN A 1 88 ? -16.038 9.539 -3.041 1.00 93.94 88 GLN A C 1
ATOM 664 O O . GLN A 1 88 ? -17.006 10.182 -3.439 1.00 93.94 88 GLN A O 1
ATOM 669 N N . LEU A 1 89 ? -16.033 8.975 -1.837 1.00 96.06 89 LEU A N 1
ATOM 670 C CA . LEU A 1 89 ? -17.198 8.907 -0.944 1.00 96.06 89 LEU A CA 1
ATOM 671 C C . LEU A 1 89 ? -17.290 10.081 0.045 1.00 96.06 89 LEU A C 1
ATOM 673 O O . LEU A 1 89 ? -18.136 10.076 0.941 1.00 96.06 89 LEU A O 1
ATOM 677 N N . ARG A 1 90 ? -16.425 11.092 -0.091 1.00 95.12 90 ARG A N 1
ATOM 678 C CA . ARG A 1 90 ? -16.371 12.232 0.831 1.00 95.12 90 ARG A CA 1
ATOM 679 C C . ARG A 1 90 ? -17.715 12.968 0.866 1.00 95.12 90 ARG A C 1
ATOM 681 O O . ARG A 1 90 ? -18.193 13.462 -0.151 1.00 95.12 90 ARG A O 1
ATOM 688 N N . GLY A 1 91 ? -18.293 13.092 2.058 1.00 94.31 91 GLY A N 1
ATOM 689 C CA . GLY A 1 91 ? -19.553 13.800 2.298 1.00 94.31 91 GLY A CA 1
ATOM 690 C C . GLY A 1 91 ? -20.816 13.047 1.866 1.00 94.31 91 GLY A C 1
ATOM 691 O O . GLY A 1 91 ? -21.897 13.641 1.879 1.00 94.31 91 GLY A O 1
ATOM 692 N N . LEU A 1 92 ? -20.711 11.766 1.498 1.00 96.19 92 LEU A N 1
ATOM 693 C CA . LEU A 1 92 ? -21.868 10.954 1.127 1.00 96.19 92 LEU A CA 1
ATOM 694 C C . LEU A 1 92 ? -22.815 10.766 2.329 1.00 96.19 92 LEU A C 1
ATOM 696 O O . LEU A 1 92 ? -22.396 10.411 3.429 1.00 96.19 92 LEU A O 1
ATOM 700 N N . GLN A 1 93 ? -24.108 11.016 2.105 1.00 95.94 93 GLN A N 1
ATOM 701 C CA . GLN A 1 93 ? -25.166 10.860 3.117 1.00 95.94 93 GLN A CA 1
ATOM 702 C C . GLN A 1 93 ? -25.885 9.506 3.017 1.00 95.94 93 GLN A C 1
ATOM 704 O O . GLN A 1 93 ? -26.548 9.079 3.963 1.00 95.94 93 GLN A O 1
ATOM 709 N N . ALA A 1 94 ? -25.785 8.842 1.866 1.00 95.12 94 ALA A N 1
ATOM 710 C CA . ALA A 1 94 ? -26.323 7.507 1.654 1.00 95.12 94 ALA A CA 1
ATOM 711 C C . ALA A 1 94 ? -25.346 6.440 2.165 1.00 95.12 94 ALA A C 1
ATOM 713 O O . ALA A 1 94 ? -24.134 6.643 2.191 1.00 95.12 94 ALA A O 1
ATOM 714 N N . ASP A 1 95 ? -25.893 5.293 2.538 1.00 95.12 95 ASP A N 1
ATOM 715 C CA . ASP A 1 95 ? -25.167 4.056 2.828 1.00 95.12 95 ASP A CA 1
ATOM 716 C C . ASP A 1 95 ? -24.847 3.252 1.557 1.00 95.12 95 ASP A C 1
ATOM 718 O O . ASP A 1 95 ? -24.247 2.190 1.646 1.00 95.12 95 ASP A O 1
ATOM 722 N N . CYS A 1 96 ? -25.196 3.763 0.373 1.00 96.88 96 CYS A N 1
ATOM 723 C CA . CYS A 1 96 ? -24.937 3.129 -0.917 1.00 96.88 96 CYS A CA 1
ATOM 724 C C . CYS A 1 96 ? -24.112 4.040 -1.835 1.00 96.88 96 CYS A C 1
ATOM 726 O O . CYS A 1 96 ? -24.332 5.252 -1.892 1.00 96.88 96 CYS A O 1
ATOM 728 N N . CYS A 1 97 ? -23.178 3.459 -2.591 1.00 96.81 97 CYS A N 1
ATOM 729 C CA . CYS A 1 97 ? -22.381 4.193 -3.575 1.00 96.81 97 CYS A CA 1
ATOM 730 C C . CYS A 1 97 ? -23.250 4.677 -4.759 1.00 96.81 97 CYS A C 1
ATOM 732 O O . CYS A 1 97 ? -23.971 3.864 -5.331 1.00 96.81 97 CYS A O 1
ATOM 734 N N . PRO A 1 98 ? -23.157 5.947 -5.198 1.00 97.00 98 PRO A N 1
ATOM 735 C CA . PRO A 1 98 ? -23.987 6.469 -6.291 1.00 97.00 98 PRO A CA 1
ATOM 736 C C . PRO A 1 98 ? -23.643 5.900 -7.679 1.00 97.00 98 PRO A C 1
ATOM 738 O O . PRO A 1 98 ? -24.491 5.930 -8.563 1.00 97.00 98 PRO A O 1
ATOM 741 N N . GLU A 1 99 ? -22.425 5.387 -7.875 1.00 96.38 99 GLU A N 1
ATOM 742 C CA . GLU A 1 99 ? -21.971 4.853 -9.169 1.00 96.38 99 GLU A CA 1
ATOM 743 C C . GLU A 1 99 ? -22.303 3.363 -9.336 1.00 96.38 99 GLU A C 1
ATOM 745 O O . GLU A 1 99 ? -22.807 2.946 -10.375 1.00 96.38 99 GLU A O 1
ATOM 750 N N . CYS A 1 100 ? -22.038 2.540 -8.312 1.00 96.00 100 CYS A N 1
ATOM 751 C CA . CYS A 1 100 ? -22.228 1.084 -8.387 1.00 96.00 100 CYS A CA 1
ATOM 752 C C . CYS A 1 100 ? -23.395 0.549 -7.545 1.00 96.00 100 CYS A C 1
ATOM 754 O O . CYS A 1 100 ? -23.669 -0.649 -7.584 1.00 96.00 100 CYS A O 1
ATOM 756 N N . ASN A 1 101 ? -24.076 1.410 -6.782 1.00 97.19 101 ASN A N 1
ATOM 757 C CA . ASN A 1 101 ? -25.191 1.065 -5.895 1.00 97.19 101 ASN A CA 1
ATOM 758 C C . ASN A 1 101 ? -24.865 -0.003 -4.831 1.00 97.19 101 ASN A C 1
ATOM 760 O O . ASN A 1 101 ? -25.757 -0.671 -4.314 1.00 97.19 101 ASN A O 1
ATOM 764 N N . ARG A 1 102 ? -23.580 -0.178 -4.508 1.00 94.19 102 ARG A N 1
ATOM 765 C CA . ARG A 1 102 ? -23.117 -1.093 -3.463 1.00 94.19 102 ARG A CA 1
ATOM 766 C C . ARG A 1 102 ? -23.339 -0.494 -2.077 1.00 94.19 102 ARG A C 1
ATOM 768 O O . ARG A 1 102 ? -22.975 0.661 -1.859 1.00 94.19 102 ARG A O 1
ATOM 775 N N . GLU A 1 103 ? -23.860 -1.300 -1.154 1.00 96.00 103 GLU A N 1
ATOM 776 C CA . GLU A 1 103 ? -23.950 -0.975 0.273 1.00 96.00 103 GLU A CA 1
ATOM 777 C C . GLU A 1 103 ? -22.551 -0.845 0.897 1.00 96.00 103 GLU A C 1
ATOM 779 O O . GLU A 1 103 ? -21.650 -1.646 0.637 1.00 96.00 103 GLU A O 1
ATOM 784 N N . LEU A 1 104 ? -22.368 0.184 1.716 1.00 94.69 104 LEU A N 1
ATOM 785 C CA . LEU A 1 104 ? -21.106 0.568 2.331 1.00 94.69 104 LEU A CA 1
ATOM 786 C C . LEU A 1 104 ? -21.158 0.301 3.836 1.00 94.69 104 LEU A C 1
ATOM 788 O O . LEU A 1 104 ? -22.070 0.742 4.533 1.00 94.69 104 LEU A O 1
ATOM 792 N N . GLY A 1 105 ? -20.133 -0.375 4.355 1.00 92.75 105 GLY A N 1
ATOM 793 C CA . GLY A 1 105 ? -19.927 -0.569 5.789 1.00 92.75 105 GLY A CA 1
ATOM 794 C C . GLY A 1 105 ? -18.691 0.179 6.286 1.00 92.75 105 GLY A C 1
ATOM 795 O O . GLY A 1 105 ? -17.654 0.178 5.625 1.00 92.75 105 GLY A O 1
ATOM 796 N N . LEU A 1 106 ? -18.760 0.767 7.486 1.00 90.12 106 LEU A N 1
ATOM 797 C CA . LEU A 1 106 ? -17.621 1.468 8.104 1.00 90.12 106 LEU A CA 1
ATOM 798 C C . LEU A 1 106 ? -16.385 0.556 8.238 1.00 90.12 106 LEU A C 1
ATOM 800 O O . LEU A 1 106 ? -15.270 0.973 7.945 1.00 90.12 106 LEU A O 1
ATOM 804 N N . LEU A 1 107 ? -16.597 -0.709 8.620 1.00 84.19 107 LEU A N 1
ATOM 805 C CA . LEU A 1 107 ? -15.539 -1.721 8.752 1.00 84.19 107 LEU A CA 1
ATOM 806 C C . LEU A 1 107 ? -14.825 -2.034 7.432 1.00 84.19 107 LEU A C 1
ATOM 808 O O . LEU A 1 107 ? -13.674 -2.459 7.453 1.00 84.19 107 LEU A O 1
ATOM 812 N N . GLU A 1 108 ? -15.504 -1.854 6.300 1.00 86.50 108 GLU A N 1
ATOM 813 C CA . GLU A 1 108 ? -14.937 -2.123 4.980 1.00 86.50 108 GLU A CA 1
ATOM 814 C C . GLU A 1 108 ? -14.136 -0.923 4.451 1.00 86.50 108 GLU A C 1
ATOM 816 O O . GLU A 1 108 ? -13.138 -1.105 3.759 1.00 86.50 108 GLU A O 1
ATOM 821 N N . LEU A 1 109 ? -14.525 0.297 4.839 1.00 87.12 109 LEU A N 1
ATOM 822 C CA . LEU A 1 109 ? -13.881 1.551 4.428 1.00 87.12 109 LEU A CA 1
ATOM 823 C C . LEU A 1 109 ? -12.679 1.948 5.293 1.00 87.12 109 LEU A C 1
ATOM 825 O O . LEU A 1 109 ? -11.794 2.647 4.809 1.00 87.12 109 LEU A O 1
ATOM 829 N N . ASP A 1 110 ? -12.619 1.498 6.550 1.00 74.94 110 ASP A N 1
ATOM 830 C CA . ASP A 1 110 ? -11.496 1.783 7.460 1.00 74.94 110 ASP A CA 1
ATOM 831 C C . ASP A 1 110 ? -10.251 0.921 7.173 1.00 74.94 110 ASP A C 1
ATOM 833 O O . ASP A 1 110 ? -9.221 1.018 7.846 1.00 74.94 110 ASP A O 1
ATOM 837 N N . VAL A 1 111 ? -10.312 0.071 6.144 1.00 64.75 111 VAL A N 1
ATOM 838 C CA . VAL A 1 111 ? -9.108 -0.521 5.569 1.00 64.75 111 VAL A CA 1
ATOM 839 C C . VAL A 1 111 ? -8.419 0.589 4.775 1.00 64.75 111 VAL A C 1
ATOM 841 O O . VAL A 1 111 ? -8.954 1.009 3.750 1.00 64.75 111 VAL A O 1
ATOM 844 N N . PRO A 1 112 ? -7.244 1.093 5.203 1.00 59.44 112 PRO A N 1
ATOM 845 C CA . PRO A 1 112 ? -6.555 2.134 4.456 1.00 59.44 112 PRO A CA 1
ATOM 846 C C . PRO A 1 112 ? -6.405 1.672 2.996 1.00 59.44 112 PRO A C 1
ATOM 848 O O . PRO A 1 112 ? -5.945 0.541 2.789 1.00 59.44 112 PRO A O 1
ATOM 851 N N . PRO A 1 113 ? -6.740 2.508 1.989 1.00 51.22 113 PRO A N 1
ATOM 852 C CA . PRO A 1 113 ? -6.771 2.140 0.562 1.00 51.22 113 PRO A CA 1
ATOM 853 C C . PRO A 1 113 ? -5.390 1.799 -0.052 1.00 51.22 113 PRO A C 1
ATOM 855 O O . PRO A 1 113 ? -5.154 1.923 -1.249 1.00 51.22 113 PRO A O 1
ATOM 858 N N . GLY A 1 114 ? -4.427 1.363 0.759 1.00 47.75 114 GLY A N 1
ATOM 859 C CA . GLY A 1 114 ? -3.113 0.865 0.357 1.00 47.75 114 GLY A CA 1
ATOM 860 C C . GLY A 1 114 ? -2.754 -0.492 0.963 1.00 47.75 114 GLY A C 1
ATOM 861 O O . GLY A 1 114 ? -1.573 -0.831 0.998 1.00 47.75 114 GLY A O 1
ATOM 862 N N . GLY A 1 115 ? -3.738 -1.232 1.482 1.00 45.91 115 GLY A N 1
ATOM 863 C CA . GLY A 1 115 ? -3.555 -2.558 2.070 1.00 45.91 115 GLY A CA 1
ATOM 864 C C . GLY A 1 115 ? -3.755 -3.732 1.113 1.00 45.91 115 GLY A C 1
ATOM 865 O O . GLY A 1 115 ? -3.557 -4.867 1.543 1.00 45.91 115 GLY A O 1
ATOM 866 N N . GLU A 1 116 ? -4.100 -3.510 -0.163 1.00 51.12 116 GLU A N 1
ATOM 867 C CA . GLU A 1 116 ? -3.730 -4.514 -1.158 1.00 51.12 116 GLU A CA 1
ATOM 868 C C . GLU A 1 116 ? -2.212 -4.588 -1.099 1.00 51.12 116 GLU A C 1
ATOM 870 O O . GLU A 1 116 ? -1.517 -3.673 -1.545 1.00 51.12 116 GLU A O 1
ATOM 875 N N . GLU A 1 117 ? -1.710 -5.636 -0.439 1.00 52.50 117 GLU A N 1
ATOM 876 C CA . GLU A 1 117 ? -0.332 -6.076 -0.524 1.00 52.50 117 GLU A CA 1
ATOM 877 C C . GLU A 1 117 ? 0.059 -5.925 -1.985 1.00 52.50 117 GLU A C 1
ATOM 879 O O . GLU A 1 117 ? -0.331 -6.722 -2.840 1.00 52.50 117 GLU A O 1
ATOM 884 N N . PHE A 1 118 ? 0.795 -4.859 -2.281 1.00 54.06 118 PHE A N 1
ATOM 885 C CA . PHE A 1 118 ? 1.479 -4.704 -3.537 1.00 54.06 118 PHE A CA 1
ATOM 886 C C . PHE A 1 118 ? 2.453 -5.868 -3.556 1.00 54.06 118 PHE A C 1
ATOM 888 O O . PHE A 1 118 ? 3.543 -5.747 -3.000 1.00 54.06 118 PHE A O 1
ATOM 895 N N . LYS A 1 119 ? 2.002 -7.037 -4.037 1.00 49.69 119 LYS A N 1
ATOM 896 C CA . LYS A 1 119 ? 2.745 -8.288 -3.940 1.00 49.69 119 LYS A CA 1
ATOM 897 C C . LYS A 1 119 ? 4.046 -8.014 -4.671 1.00 49.69 119 LYS A C 1
ATOM 899 O O . LYS A 1 119 ? 4.017 -7.928 -5.903 1.00 49.69 119 LYS A O 1
ATOM 904 N N . PRO A 1 120 ? 5.172 -7.853 -3.952 1.00 56.69 120 PRO A N 1
ATOM 905 C CA . PRO A 1 120 ? 6.410 -7.396 -4.567 1.00 56.69 120 PRO A CA 1
ATOM 906 C C . PRO A 1 120 ? 6.848 -8.361 -5.672 1.00 56.69 120 PRO A C 1
ATOM 908 O O . PRO A 1 120 ? 7.509 -7.938 -6.608 1.00 56.69 120 PRO A O 1
ATOM 911 N N . ALA A 1 121 ? 6.380 -9.614 -5.617 1.00 57.72 121 ALA A N 1
ATOM 912 C CA . ALA A 1 121 ? 6.512 -10.613 -6.667 1.00 57.72 121 ALA A CA 1
ATOM 913 C C . ALA A 1 121 ? 6.051 -10.119 -8.051 1.00 57.72 121 ALA A C 1
ATOM 915 O O . ALA A 1 121 ? 6.845 -10.141 -8.980 1.00 57.72 121 ALA A O 1
ATOM 916 N N . ARG A 1 122 ? 4.830 -9.581 -8.206 1.00 62.94 122 ARG A N 1
ATOM 917 C CA . ARG A 1 122 ? 4.337 -9.180 -9.543 1.00 62.94 122 ARG A CA 1
ATOM 918 C C . ARG A 1 122 ? 5.059 -7.957 -10.101 1.00 62.94 122 ARG A C 1
ATOM 920 O O . ARG A 1 122 ? 5.211 -7.827 -11.311 1.00 62.94 122 ARG A O 1
ATOM 927 N N . PHE A 1 123 ? 5.502 -7.060 -9.225 1.00 66.12 123 PHE A N 1
ATOM 928 C CA . PHE A 1 123 ? 6.285 -5.901 -9.639 1.00 66.12 123 PHE A CA 1
ATOM 929 C C . PHE A 1 123 ? 7.724 -6.283 -9.986 1.00 66.12 123 PHE A C 1
ATOM 931 O O . PHE A 1 123 ? 8.256 -5.796 -10.979 1.00 66.12 123 PHE A O 1
ATOM 938 N N . ALA A 1 124 ? 8.331 -7.191 -9.218 1.00 63.09 124 ALA A N 1
ATOM 939 C CA . ALA A 1 124 ? 9.636 -7.757 -9.531 1.00 63.09 124 ALA A CA 1
ATOM 940 C C . ALA A 1 124 ? 9.609 -8.494 -10.876 1.00 63.09 124 ALA A C 1
ATOM 942 O O . ALA A 1 124 ? 10.508 -8.276 -11.682 1.00 63.09 124 ALA A O 1
ATOM 943 N N . ASP A 1 125 ? 8.555 -9.263 -11.160 1.00 67.94 125 ASP A N 1
ATOM 944 C CA . ASP A 1 125 ? 8.375 -9.934 -12.453 1.00 67.94 125 ASP A CA 1
ATOM 945 C C . ASP A 1 125 ? 8.305 -8.920 -13.603 1.00 67.94 125 ASP A C 1
ATOM 947 O O . ASP A 1 125 ? 8.986 -9.076 -14.616 1.00 67.94 125 ASP A O 1
ATOM 951 N N . PHE A 1 126 ? 7.554 -7.827 -13.425 1.00 69.62 126 PHE A N 1
ATOM 952 C CA . PHE A 1 126 ? 7.479 -6.749 -14.414 1.00 69.62 126 PHE A CA 1
ATOM 953 C C . PHE A 1 126 ? 8.846 -6.090 -14.640 1.00 69.62 126 PHE A C 1
ATOM 955 O O . PHE A 1 126 ? 9.296 -5.958 -15.775 1.00 69.62 126 PHE A O 1
ATOM 962 N N . VAL A 1 127 ? 9.553 -5.720 -13.572 1.00 72.38 127 VAL A N 1
ATOM 963 C CA . VAL A 1 127 ? 10.889 -5.109 -13.669 1.00 72.38 127 VAL A CA 1
ATOM 964 C C . VAL A 1 127 ? 11.889 -6.068 -14.328 1.00 72.38 127 VAL A C 1
ATOM 966 O O . VAL A 1 127 ? 12.694 -5.642 -15.162 1.00 72.38 127 VAL A O 1
ATOM 969 N N . MET A 1 128 ? 11.826 -7.365 -14.015 1.00 71.94 128 MET A N 1
ATOM 970 C CA . MET A 1 128 ? 12.727 -8.358 -14.595 1.00 71.94 128 MET A CA 1
ATOM 971 C C . MET A 1 128 ? 12.465 -8.521 -16.097 1.00 71.94 128 MET A C 1
ATOM 973 O O . MET A 1 128 ? 13.392 -8.390 -16.894 1.00 71.94 128 MET A O 1
ATOM 977 N N . ILE A 1 129 ? 11.203 -8.686 -16.506 1.00 73.00 129 ILE A N 1
ATOM 978 C CA . ILE A 1 129 ? 10.826 -8.822 -17.923 1.00 73.00 129 ILE A CA 1
ATOM 979 C C . ILE A 1 129 ? 11.246 -7.579 -18.723 1.00 73.00 129 ILE A C 1
ATOM 981 O O . ILE A 1 129 ? 11.844 -7.698 -19.795 1.00 73.00 129 ILE A O 1
ATOM 985 N N . PHE A 1 130 ? 11.009 -6.379 -18.189 1.00 67.50 130 PHE A N 1
ATOM 986 C CA . PHE A 1 130 ? 11.326 -5.131 -18.888 1.00 67.50 130 PHE A CA 1
ATOM 987 C C . PHE A 1 130 ? 12.819 -4.771 -18.910 1.00 67.50 130 PHE A C 1
ATOM 989 O O . PHE A 1 130 ? 13.219 -3.945 -19.731 1.00 67.50 130 PHE A O 1
ATOM 996 N N . SER A 1 131 ? 13.653 -5.383 -18.063 1.00 72.00 131 SER A N 1
ATOM 997 C CA . SER A 1 131 ? 15.114 -5.192 -18.088 1.00 72.00 131 SER A CA 1
ATOM 998 C C . SER A 1 131 ? 15.835 -6.144 -19.050 1.00 72.00 131 SER A C 1
ATOM 1000 O O . SER A 1 131 ? 16.877 -5.783 -19.595 1.00 72.00 131 SER A O 1
ATOM 1002 N N . VAL A 1 132 ? 15.260 -7.317 -19.334 1.00 74.31 132 VAL A N 1
ATOM 1003 C CA . VAL A 1 132 ? 15.834 -8.298 -20.274 1.00 74.31 132 VAL A CA 1
ATOM 1004 C C . VAL A 1 132 ? 15.667 -7.859 -21.733 1.00 74.31 132 VAL A C 1
ATOM 1006 O O . VAL A 1 132 ? 16.568 -8.072 -22.545 1.00 74.31 132 VAL A O 1
ATOM 1009 N N . ILE A 1 133 ? 14.555 -7.198 -22.074 1.00 76.69 133 ILE A N 1
ATOM 1010 C CA . ILE A 1 133 ? 14.258 -6.765 -23.453 1.00 76.69 133 ILE A CA 1
ATOM 1011 C C . ILE A 1 133 ? 15.340 -5.813 -24.017 1.00 76.69 133 ILE A C 1
ATOM 1013 O O . ILE A 1 133 ? 15.855 -6.096 -25.101 1.00 76.69 133 ILE A O 1
ATOM 1017 N N . PRO A 1 134 ? 15.766 -4.741 -23.313 1.00 70.31 134 PRO A N 1
ATOM 1018 C CA . PRO A 1 134 ? 16.854 -3.874 -23.774 1.00 70.31 134 PRO A CA 1
ATOM 1019 C C . PRO A 1 134 ? 18.194 -4.596 -23.930 1.00 70.31 134 PRO A C 1
ATOM 1021 O O . PRO A 1 134 ? 18.937 -4.295 -24.859 1.00 70.31 134 PRO A O 1
ATOM 1024 N N . ILE A 1 135 ? 18.504 -5.554 -23.047 1.00 76.38 135 ILE A N 1
ATOM 1025 C CA . ILE A 1 135 ? 19.766 -6.310 -23.088 1.00 76.38 135 ILE A CA 1
ATOM 1026 C C . ILE A 1 135 ? 19.808 -7.203 -24.329 1.00 76.38 135 ILE A C 1
ATOM 1028 O O . ILE A 1 135 ? 20.796 -7.188 -25.064 1.00 76.38 135 ILE A O 1
ATOM 1032 N N . LEU A 1 136 ? 18.727 -7.941 -24.599 1.00 77.00 136 LEU A N 1
ATOM 1033 C CA . LEU A 1 136 ? 18.615 -8.765 -25.805 1.00 77.00 136 LEU A CA 1
ATOM 1034 C C . LEU A 1 136 ? 18.680 -7.912 -27.074 1.00 77.00 136 LEU A C 1
ATOM 1036 O O . LEU A 1 136 ? 19.348 -8.292 -28.033 1.00 77.00 136 LEU A O 1
ATOM 1040 N N . PHE A 1 137 ? 18.035 -6.745 -27.067 1.00 74.25 137 PHE A N 1
ATOM 1041 C CA . PHE A 1 137 ? 18.069 -5.819 -28.195 1.00 74.25 137 PHE A CA 1
ATOM 1042 C C . PHE A 1 137 ? 19.476 -5.252 -28.439 1.00 74.25 137 PHE A C 1
ATOM 1044 O O . PHE A 1 137 ? 19.955 -5.268 -29.571 1.00 74.25 137 PHE A O 1
ATOM 1051 N N . ALA A 1 138 ? 20.176 -4.822 -27.385 1.00 74.88 138 ALA A N 1
ATOM 1052 C CA . ALA A 1 138 ? 21.559 -4.358 -27.480 1.00 74.88 138 ALA A CA 1
ATOM 1053 C C . ALA A 1 138 ? 22.503 -5.461 -27.994 1.00 74.88 138 ALA A C 1
ATOM 1055 O O . ALA A 1 138 ? 23.344 -5.195 -28.851 1.00 74.88 138 ALA A O 1
ATOM 1056 N N . ALA A 1 139 ? 22.332 -6.707 -27.540 1.00 78.56 139 ALA A N 1
ATOM 1057 C CA . ALA A 1 139 ? 23.095 -7.847 -28.053 1.00 78.56 139 ALA A CA 1
ATOM 1058 C C . ALA A 1 139 ? 22.839 -8.085 -29.554 1.00 78.56 139 ALA A C 1
ATOM 1060 O O . ALA A 1 139 ? 23.778 -8.328 -30.313 1.00 78.56 139 ALA A O 1
ATOM 1061 N N . LEU A 1 140 ? 21.586 -7.948 -29.999 1.00 77.81 140 LEU A N 1
ATOM 1062 C CA . LEU A 1 140 ? 21.203 -8.027 -31.412 1.0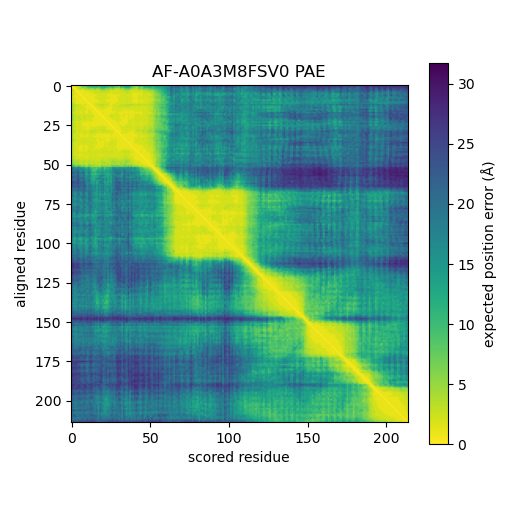0 77.81 140 LEU A CA 1
ATOM 1063 C C . LEU A 1 140 ? 21.870 -6.929 -32.255 1.00 77.81 140 LEU A C 1
ATOM 1065 O O . LEU A 1 140 ? 22.353 -7.221 -33.347 1.00 77.81 140 LEU A O 1
ATOM 1069 N N . LEU A 1 141 ? 21.966 -5.699 -31.736 1.00 70.69 141 LEU A N 1
ATOM 1070 C CA . LEU A 1 141 ? 22.669 -4.594 -32.404 1.00 70.69 141 LEU A CA 1
ATOM 1071 C C . LEU A 1 141 ? 24.174 -4.850 -32.551 1.00 70.69 141 LEU A C 1
ATOM 1073 O O . LEU A 1 141 ? 24.749 -4.514 -33.583 1.00 70.69 141 LEU A O 1
ATOM 1077 N N . VAL A 1 142 ? 24.815 -5.460 -31.549 1.00 75.00 142 VAL A N 1
ATOM 1078 C CA . VAL A 1 142 ? 26.246 -5.814 -31.609 1.00 75.00 142 VAL A CA 1
ATOM 1079 C C . VAL A 1 142 ? 26.505 -6.933 -32.620 1.00 75.00 142 VAL A C 1
ATOM 1081 O O . VAL A 1 142 ? 27.532 -6.925 -33.297 1.00 75.00 142 VAL A O 1
ATOM 1084 N N . LEU A 1 143 ? 25.575 -7.883 -32.751 1.00 75.31 143 LEU A N 1
ATOM 1085 C CA . LEU A 1 143 ? 25.675 -8.984 -33.714 1.00 75.31 143 LEU A CA 1
ATOM 1086 C C . LEU A 1 143 ? 25.296 -8.566 -35.143 1.00 75.31 143 LEU A C 1
ATOM 1088 O O . LEU A 1 143 ? 25.760 -9.184 -36.096 1.00 75.31 143 LEU A O 1
ATOM 1092 N N . TYR A 1 144 ? 24.492 -7.516 -35.313 1.00 72.56 144 TYR A N 1
ATOM 1093 C CA . TYR A 1 144 ? 24.029 -7.022 -36.612 1.00 72.56 144 TYR A CA 1
ATOM 1094 C C . TYR A 1 144 ? 25.129 -6.795 -37.676 1.00 72.56 144 TYR A C 1
ATOM 1096 O O . TYR A 1 144 ? 24.950 -7.281 -38.794 1.00 72.56 144 TYR A O 1
ATOM 1104 N N . PRO A 1 145 ? 26.278 -6.140 -37.398 1.00 66.88 145 PRO A N 1
ATOM 1105 C CA . PRO A 1 145 ? 27.326 -5.936 -38.406 1.00 66.88 145 PRO A CA 1
ATOM 1106 C C . PRO A 1 145 ? 27.922 -7.238 -38.966 1.00 66.88 145 PRO A C 1
ATOM 1108 O O . PRO A 1 145 ? 28.507 -7.219 -40.046 1.00 66.88 145 PRO A O 1
ATOM 1111 N N . ILE A 1 146 ? 27.737 -8.374 -38.284 1.00 72.81 146 ILE A N 1
ATOM 1112 C CA . ILE A 1 146 ? 28.163 -9.698 -38.759 1.00 72.81 146 ILE A CA 1
ATOM 1113 C C . ILE A 1 146 ? 27.279 -10.178 -39.930 1.00 72.81 146 ILE A C 1
ATOM 1115 O O . ILE A 1 146 ? 27.737 -10.955 -40.764 1.00 72.81 146 ILE A O 1
ATOM 1119 N N . PHE A 1 147 ? 26.034 -9.697 -40.035 1.00 66.19 147 PHE A N 1
ATOM 1120 C CA . PHE A 1 147 ? 25.026 -10.197 -40.983 1.00 66.19 147 PHE A CA 1
ATOM 1121 C C . PHE A 1 147 ? 24.841 -9.360 -42.259 1.00 66.19 147 PHE A C 1
ATOM 1123 O O . PHE A 1 147 ? 24.037 -9.730 -43.113 1.00 66.19 147 PHE A O 1
ATOM 1130 N N . GLY A 1 148 ? 25.608 -8.284 -42.444 1.00 59.59 148 GLY A N 1
ATOM 1131 C CA . GLY A 1 148 ? 25.657 -7.547 -43.710 1.00 59.59 148 GLY A CA 1
ATOM 1132 C C . GLY A 1 148 ? 25.213 -6.087 -43.605 1.00 59.59 148 GLY A C 1
ATOM 1133 O O . GLY A 1 148 ? 24.183 -5.739 -43.035 1.00 59.59 148 GLY A O 1
ATOM 1134 N N . SER A 1 149 ? 26.029 -5.222 -44.199 1.00 62.44 149 SER A N 1
ATOM 1135 C CA . SER A 1 149 ? 26.092 -3.763 -44.068 1.00 62.44 149 SER A CA 1
ATOM 1136 C C . SER A 1 149 ? 25.034 -2.980 -44.860 1.00 62.44 149 SER A C 1
ATOM 1138 O O . SER A 1 149 ? 25.331 -1.936 -45.440 1.00 62.44 149 SER A O 1
ATOM 1140 N N . ALA A 1 150 ? 23.782 -3.442 -44.906 1.00 66.12 150 ALA A N 1
ATOM 1141 C CA . ALA A 1 150 ? 22.747 -2.666 -45.583 1.00 66.12 150 ALA A CA 1
ATOM 1142 C C . ALA A 1 150 ? 22.395 -1.407 -44.751 1.00 66.12 150 ALA A C 1
ATOM 1144 O O . ALA A 1 150 ? 21.973 -1.547 -43.596 1.00 66.12 150 ALA A O 1
ATOM 1145 N N . PRO A 1 151 ? 22.488 -0.183 -45.316 1.00 70.25 151 PRO A N 1
ATOM 1146 C CA . PRO A 1 151 ? 22.163 1.067 -44.611 1.00 70.25 151 PRO A CA 1
ATOM 1147 C C . PRO A 1 151 ? 20.702 1.111 -44.134 1.00 70.25 151 PRO A C 1
ATOM 1149 O O . PRO A 1 151 ? 20.368 1.802 -43.175 1.00 70.25 151 PRO A O 1
ATOM 1152 N N . PHE A 1 152 ? 19.836 0.309 -44.758 1.00 70.50 152 PHE A N 1
ATOM 1153 C CA . PHE A 1 152 ? 18.440 0.155 -44.370 1.00 70.50 152 PHE A CA 1
ATOM 1154 C C . PHE A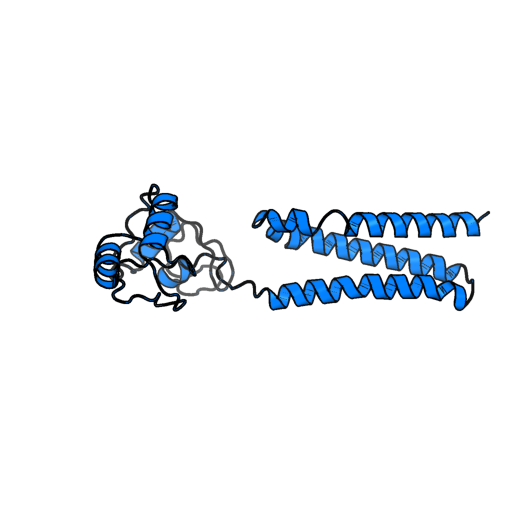 1 152 ? 18.270 -0.397 -42.948 1.00 70.50 152 PHE A C 1
ATOM 1156 O O . PHE A 1 152 ? 17.418 0.089 -42.206 1.00 70.50 152 PHE A O 1
ATOM 1163 N N . GLY A 1 153 ? 19.092 -1.364 -42.526 1.00 69.62 153 GLY A N 1
ATOM 1164 C CA . GLY A 1 153 ? 18.935 -1.922 -41.184 1.00 69.62 153 GLY A CA 1
ATOM 1165 C C . GLY A 1 153 ? 19.314 -0.921 -40.097 1.00 69.62 153 GLY A C 1
ATOM 1166 O O . GLY A 1 153 ? 18.592 -0.817 -39.114 1.00 69.62 153 GLY A O 1
ATOM 1167 N N . VAL A 1 154 ? 20.343 -0.090 -40.301 1.00 71.12 154 VAL A N 1
ATOM 1168 C CA . VAL A 1 154 ? 20.738 0.948 -39.326 1.00 71.12 154 VAL A CA 1
ATOM 1169 C C . VAL A 1 154 ? 19.581 1.909 -39.025 1.00 71.12 154 VAL A C 1
ATOM 1171 O O . VAL A 1 154 ? 19.329 2.224 -37.860 1.00 71.12 154 VAL A O 1
ATOM 1174 N N . VAL A 1 155 ? 18.828 2.327 -40.047 1.00 71.88 155 VAL A N 1
ATOM 1175 C CA . VAL A 1 155 ? 17.669 3.222 -39.883 1.00 71.88 155 VAL A CA 1
ATOM 1176 C C . VAL A 1 155 ? 16.525 2.526 -39.146 1.00 71.88 155 VAL A C 1
ATOM 1178 O O . VAL A 1 155 ? 15.992 3.078 -38.182 1.00 71.88 155 VAL A O 1
ATOM 1181 N N . VAL A 1 156 ? 16.170 1.303 -39.554 1.00 73.50 156 VAL A N 1
ATOM 1182 C CA . VAL A 1 156 ? 15.086 0.530 -38.920 1.00 73.50 156 VAL A CA 1
ATOM 1183 C C . VAL A 1 156 ? 15.404 0.244 -37.451 1.00 73.50 156 VAL A C 1
ATOM 1185 O O . VAL A 1 156 ? 14.550 0.436 -36.584 1.00 73.50 156 VAL A O 1
ATOM 1188 N N . PHE A 1 157 ? 16.643 -0.139 -37.146 1.00 69.56 157 PHE A N 1
ATOM 1189 C CA . PHE A 1 157 ? 17.085 -0.394 -35.777 1.00 69.56 157 PHE A CA 1
ATOM 1190 C C . PHE A 1 157 ? 17.103 0.875 -34.924 1.00 69.56 157 PHE A C 1
ATOM 1192 O O . PHE A 1 157 ? 16.664 0.835 -33.775 1.00 69.56 157 PHE A O 1
ATOM 1199 N N . SER A 1 158 ? 17.539 2.006 -35.485 1.00 71.56 158 SER A N 1
ATOM 1200 C CA . SER A 1 158 ? 17.540 3.293 -34.778 1.00 71.56 158 SER A CA 1
ATOM 1201 C C . SER A 1 158 ? 16.121 3.750 -34.429 1.00 71.56 158 SER A C 1
ATOM 1203 O O . SER A 1 158 ? 15.869 4.160 -33.297 1.00 71.56 158 SER A O 1
ATOM 1205 N N . LEU A 1 159 ? 15.170 3.621 -35.362 1.00 75.69 159 LEU A N 1
ATOM 1206 C CA . LEU A 1 159 ? 13.757 3.932 -35.116 1.00 75.69 159 LEU A CA 1
ATOM 1207 C C . LEU A 1 159 ? 13.141 3.006 -34.063 1.00 75.69 159 LEU A C 1
ATOM 1209 O O . LEU A 1 159 ? 12.429 3.474 -33.174 1.00 75.69 159 LEU A O 1
ATOM 1213 N N . MET A 1 160 ? 13.443 1.708 -34.125 1.00 75.75 160 MET A N 1
ATOM 1214 C CA . MET A 1 160 ? 12.945 0.736 -33.151 1.00 75.75 160 MET A CA 1
ATOM 1215 C C . MET A 1 160 ? 13.515 0.992 -31.748 1.00 75.75 160 MET A C 1
ATOM 1217 O O . MET A 1 160 ? 12.769 0.939 -30.771 1.00 75.75 160 MET A O 1
ATOM 1221 N N . ALA A 1 161 ? 14.796 1.362 -31.644 1.00 74.75 161 ALA A N 1
ATOM 1222 C CA . ALA A 1 161 ? 15.421 1.774 -30.386 1.00 74.75 161 ALA A CA 1
ATOM 1223 C C . ALA A 1 161 ? 14.733 3.011 -29.780 1.00 74.75 161 ALA A C 1
ATOM 1225 O O . ALA A 1 161 ? 14.439 3.039 -28.585 1.00 74.75 161 ALA A O 1
ATOM 1226 N N . LEU A 1 162 ? 14.424 4.011 -30.611 1.00 77.06 162 LEU A N 1
ATOM 1227 C CA . LEU A 1 162 ? 13.742 5.245 -30.203 1.00 77.06 162 LEU A CA 1
ATOM 1228 C C . LEU A 1 162 ? 12.308 4.985 -29.720 1.00 77.06 162 LEU A C 1
ATOM 1230 O O . LEU A 1 162 ? 11.862 5.578 -28.738 1.00 77.06 162 LEU A O 1
ATOM 1234 N N . LEU A 1 163 ? 11.596 4.067 -30.377 1.00 78.31 163 LEU A N 1
ATOM 1235 C CA . LEU A 1 163 ? 10.231 3.686 -30.013 1.00 78.31 163 LEU A CA 1
ATOM 1236 C C . LEU A 1 163 ? 10.203 2.913 -28.687 1.00 78.31 163 LEU A C 1
ATOM 1238 O O . LEU A 1 163 ? 9.395 3.225 -27.809 1.00 78.31 163 LEU A O 1
ATOM 1242 N N . LEU A 1 164 ? 11.138 1.975 -28.496 1.00 75.44 164 LEU A N 1
ATOM 1243 C CA . LEU A 1 164 ? 11.323 1.278 -27.219 1.00 75.44 164 LEU A CA 1
ATOM 1244 C C . LEU A 1 164 ? 11.679 2.256 -26.089 1.00 75.44 164 LEU A C 1
ATOM 1246 O O . LEU A 1 164 ? 11.123 2.142 -24.995 1.00 75.44 164 LEU A O 1
ATOM 1250 N N . PHE A 1 165 ? 12.528 3.253 -26.362 1.00 73.38 165 PHE A N 1
ATOM 1251 C CA . PHE A 1 165 ? 12.861 4.314 -25.409 1.00 73.38 165 PHE A CA 1
ATOM 1252 C C . PHE A 1 165 ? 11.633 5.144 -25.021 1.00 73.38 165 PHE A C 1
ATOM 1254 O O . PHE A 1 165 ? 11.368 5.335 -23.834 1.00 73.38 165 PHE A O 1
ATOM 1261 N N . GLY A 1 166 ? 10.846 5.590 -26.004 1.00 77.06 166 GLY A N 1
ATOM 1262 C CA . GLY A 1 166 ? 9.611 6.335 -25.756 1.00 77.06 166 GLY A CA 1
ATOM 1263 C C . GLY A 1 166 ? 8.609 5.537 -24.918 1.00 77.06 166 GLY A C 1
ATOM 1264 O O . GLY A 1 166 ? 8.022 6.076 -23.979 1.00 77.06 166 GLY A O 1
ATOM 1265 N N . MET A 1 167 ? 8.470 4.237 -25.194 1.00 75.06 167 MET A N 1
ATOM 1266 C CA . MET A 1 167 ? 7.592 3.350 -24.430 1.00 75.06 167 MET A CA 1
ATOM 1267 C C . MET A 1 167 ? 8.080 3.164 -22.986 1.00 75.06 167 MET A C 1
ATOM 1269 O O . MET A 1 167 ? 7.278 3.256 -22.057 1.00 75.06 167 MET A O 1
ATOM 1273 N N . GLN A 1 168 ? 9.385 2.963 -22.773 1.00 71.31 168 GLN A N 1
ATOM 1274 C CA . GLN A 1 168 ? 9.964 2.895 -21.428 1.00 71.31 168 GLN A CA 1
ATOM 1275 C C . GLN A 1 168 ? 9.774 4.207 -20.667 1.00 71.31 168 GLN A C 1
ATOM 1277 O O . GLN A 1 168 ? 9.303 4.175 -19.533 1.00 71.31 168 GLN A O 1
ATOM 1282 N N . ALA A 1 169 ? 10.059 5.352 -21.290 1.00 73.50 169 ALA A N 1
ATOM 1283 C CA . ALA A 1 169 ? 9.862 6.662 -20.678 1.00 73.50 169 ALA A CA 1
ATOM 1284 C C . ALA A 1 169 ? 8.391 6.898 -20.295 1.00 73.50 169 ALA A C 1
ATOM 1286 O O . ALA A 1 169 ? 8.112 7.365 -19.193 1.00 73.50 169 ALA A O 1
ATOM 1287 N N . TYR A 1 170 ? 7.443 6.517 -21.155 1.00 73.06 170 TYR A N 1
ATOM 1288 C CA . TYR A 1 170 ? 6.010 6.632 -20.880 1.00 73.06 170 TYR A CA 1
ATOM 1289 C C . TYR A 1 170 ? 5.564 5.748 -19.702 1.00 73.06 170 TYR A C 1
ATOM 1291 O O . TYR A 1 170 ? 4.896 6.226 -18.779 1.00 73.06 170 TYR A O 1
ATOM 1299 N N . LEU A 1 171 ? 5.985 4.478 -19.689 1.00 66.62 171 LEU A N 1
ATOM 1300 C CA . LEU A 1 171 ? 5.677 3.533 -18.608 1.00 66.62 171 LEU A CA 1
ATOM 1301 C C . LEU A 1 171 ? 6.334 3.938 -17.277 1.00 66.62 171 LEU A C 1
ATOM 1303 O O . LEU A 1 171 ? 5.737 3.747 -16.216 1.00 66.62 171 LEU A O 1
ATOM 1307 N N . PHE A 1 172 ? 7.519 4.553 -17.323 1.00 68.00 172 PHE A N 1
ATOM 1308 C CA . PHE A 1 172 ? 8.176 5.129 -16.148 1.00 68.00 172 PHE A CA 1
ATOM 1309 C C . PHE A 1 172 ? 7.568 6.471 -15.708 1.00 68.00 172 PHE A C 1
ATOM 1311 O O . PHE A 1 172 ? 7.633 6.808 -14.533 1.00 68.00 172 PHE A O 1
ATOM 1318 N N . MET A 1 173 ? 6.947 7.257 -16.584 1.00 67.12 173 MET A N 1
ATOM 1319 C CA . MET A 1 173 ? 6.408 8.567 -16.189 1.00 67.12 173 MET A CA 1
ATOM 1320 C C . MET A 1 173 ? 5.012 8.488 -15.554 1.00 67.12 173 MET A C 1
ATOM 1322 O O . MET A 1 173 ? 4.720 9.251 -14.637 1.00 67.12 173 MET A O 1
ATOM 1326 N N . GLY A 1 174 ? 4.133 7.578 -15.987 1.00 64.94 174 GLY A N 1
ATOM 1327 C CA . GLY A 1 174 ? 2.735 7.559 -15.522 1.00 64.94 174 GLY A CA 1
ATOM 1328 C C . GLY A 1 174 ? 2.522 6.880 -14.155 1.00 64.94 174 GLY A C 1
ATOM 1329 O O . GLY A 1 174 ? 2.275 7.548 -13.144 1.00 64.94 174 GLY A O 1
ATOM 1330 N N . PRO A 1 175 ? 2.551 5.538 -14.098 1.00 58.16 175 PRO A N 1
ATOM 1331 C CA . PRO A 1 175 ? 2.310 4.783 -12.867 1.00 58.16 175 PRO A CA 1
ATOM 1332 C C . PRO A 1 175 ? 3.501 4.826 -11.897 1.00 58.16 175 PRO A C 1
ATOM 1334 O O . PRO A 1 175 ? 3.301 4.861 -10.682 1.00 58.16 175 PRO A O 1
ATOM 1337 N N . PHE A 1 176 ? 4.738 4.891 -12.404 1.00 57.06 176 PHE A N 1
ATOM 1338 C CA . PHE A 1 176 ? 5.942 4.895 -11.565 1.00 57.06 176 PHE A CA 1
ATOM 1339 C C . PHE A 1 176 ? 6.102 6.202 -10.776 1.00 57.06 176 PHE A C 1
ATOM 1341 O O . PHE A 1 176 ? 6.522 6.157 -9.625 1.00 57.06 176 PHE A O 1
ATOM 1348 N N . HIS A 1 177 ? 5.701 7.355 -11.327 1.00 58.16 177 HIS A N 1
ATOM 1349 C CA . HIS A 1 177 ? 5.721 8.633 -10.602 1.00 58.16 177 HIS A CA 1
ATOM 1350 C C . HIS A 1 177 ? 4.788 8.610 -9.380 1.00 58.16 177 HIS A C 1
ATOM 1352 O O . HIS A 1 177 ? 5.151 9.073 -8.297 1.00 58.16 177 HIS A O 1
ATOM 1358 N N . ARG A 1 178 ? 3.603 7.995 -9.523 1.00 61.56 178 ARG A N 1
ATOM 1359 C CA . ARG A 1 178 ? 2.658 7.789 -8.411 1.00 61.56 178 ARG A CA 1
ATOM 1360 C C . ARG A 1 178 ? 3.167 6.783 -7.371 1.00 61.56 178 ARG A C 1
ATOM 1362 O O . ARG A 1 178 ? 2.828 6.912 -6.199 1.00 61.56 178 ARG A O 1
ATOM 1369 N N . ALA A 1 179 ? 3.980 5.806 -7.775 1.00 60.91 179 ALA A N 1
ATOM 1370 C CA . ALA A 1 179 ? 4.590 4.838 -6.862 1.00 60.91 179 ALA A CA 1
ATOM 1371 C C . ALA A 1 179 ? 5.827 5.403 -6.130 1.00 60.91 179 ALA A C 1
ATOM 1373 O O . ALA A 1 179 ? 5.963 5.220 -4.919 1.00 60.91 179 ALA A O 1
ATOM 1374 N N . ILE A 1 180 ? 6.696 6.138 -6.836 1.00 54.91 180 ILE A N 1
ATOM 1375 C CA . ILE A 1 180 ? 7.894 6.794 -6.286 1.00 54.91 180 ILE A CA 1
ATOM 1376 C C . ILE A 1 180 ? 7.523 7.837 -5.231 1.00 54.91 180 ILE A C 1
ATOM 1378 O O . ILE A 1 180 ? 8.182 7.899 -4.191 1.00 54.91 180 ILE A O 1
ATOM 1382 N N . SER A 1 181 ? 6.460 8.620 -5.451 1.00 58.50 181 SER A N 1
ATOM 1383 C CA . SER A 1 181 ? 6.040 9.652 -4.493 1.00 58.50 181 SER A CA 1
ATOM 1384 C C . SER A 1 181 ? 5.670 9.083 -3.120 1.00 58.50 181 SER A C 1
ATOM 1386 O O . SER A 1 181 ? 5.756 9.790 -2.119 1.00 58.50 181 SER A O 1
ATOM 1388 N N . ARG A 1 182 ? 5.313 7.793 -3.046 1.00 61.78 182 ARG A N 1
ATOM 1389 C CA . ARG A 1 182 ? 4.958 7.119 -1.792 1.00 61.78 182 ARG A CA 1
ATOM 1390 C C . ARG A 1 182 ? 6.156 6.502 -1.061 1.00 61.78 182 ARG A C 1
ATOM 1392 O O . ARG A 1 182 ? 6.032 6.228 0.131 1.00 61.78 182 ARG A O 1
ATOM 1399 N N . ARG A 1 183 ? 7.305 6.262 -1.718 1.00 64.38 183 ARG A N 1
ATOM 1400 C CA . ARG A 1 183 ? 8.510 5.675 -1.084 1.00 64.38 183 ARG A CA 1
ATOM 1401 C C . ARG A 1 183 ? 9.818 6.238 -1.683 1.00 64.38 183 ARG A C 1
ATOM 1403 O O . ARG A 1 183 ? 10.328 5.674 -2.653 1.00 64.38 183 ARG A O 1
ATOM 1410 N N . PRO A 1 184 ? 10.441 7.265 -1.069 1.00 58.06 184 PRO A N 1
ATOM 1411 C CA . PRO A 1 184 ? 11.579 7.999 -1.647 1.00 58.06 184 PRO A CA 1
ATOM 1412 C C . PRO A 1 184 ? 12.852 7.157 -1.835 1.00 58.06 184 PRO A C 1
ATOM 1414 O O . PRO A 1 184 ? 13.695 7.480 -2.665 1.00 58.06 184 PRO A O 1
ATOM 1417 N N . LEU A 1 185 ? 12.986 6.041 -1.114 1.00 64.81 185 LEU A N 1
ATOM 1418 C CA . LEU A 1 185 ? 14.156 5.162 -1.204 1.00 64.81 185 LEU A CA 1
ATOM 1419 C C . LEU A 1 185 ? 14.253 4.432 -2.560 1.00 64.81 185 LEU A C 1
ATOM 1421 O O . LEU A 1 185 ? 15.347 4.104 -3.010 1.00 64.81 185 LEU A O 1
ATOM 1425 N N . TRP A 1 186 ? 13.123 4.239 -3.252 1.00 59.59 186 TRP A N 1
ATOM 1426 C CA . TRP A 1 186 ? 13.097 3.642 -4.594 1.00 59.59 186 TRP A CA 1
ATOM 1427 C C . TRP A 1 186 ? 13.586 4.606 -5.679 1.00 59.59 186 TRP A C 1
ATOM 1429 O O . TRP A 1 186 ? 14.141 4.155 -6.678 1.00 59.59 186 TRP A O 1
ATOM 1439 N N . ALA A 1 187 ? 13.462 5.920 -5.462 1.00 58.06 187 ALA A N 1
ATOM 1440 C CA . ALA A 1 187 ? 13.988 6.929 -6.381 1.00 58.06 187 ALA A CA 1
ATOM 1441 C C . ALA A 1 187 ? 15.523 6.874 -6.484 1.00 58.06 187 ALA A C 1
ATOM 1443 O O . ALA A 1 187 ? 16.071 7.089 -7.561 1.00 58.06 187 ALA A O 1
ATOM 1444 N N . LEU A 1 188 ? 16.205 6.528 -5.385 1.00 56.81 188 LEU A N 1
ATOM 1445 C CA . LEU A 1 188 ? 17.665 6.389 -5.329 1.00 56.81 188 LEU A CA 1
ATOM 1446 C C . LEU A 1 188 ? 18.175 5.113 -6.012 1.00 56.81 188 LEU A C 1
ATOM 1448 O O . LEU A 1 188 ? 19.254 5.122 -6.596 1.00 56.81 188 LEU A O 1
ATOM 1452 N N . LEU A 1 189 ? 17.409 4.019 -5.957 1.00 58.72 189 LEU A N 1
ATOM 1453 C CA . LEU A 1 189 ? 17.799 2.743 -6.570 1.00 58.72 189 LEU A CA 1
ATOM 1454 C C . LEU A 1 189 ? 17.556 2.705 -8.085 1.00 58.72 189 LEU A C 1
ATOM 1456 O O . LEU A 1 189 ? 18.271 2.002 -8.794 1.00 58.72 189 LEU A O 1
ATOM 1460 N N . PHE A 1 190 ? 16.574 3.459 -8.590 1.00 59.94 190 PHE A N 1
ATOM 1461 C CA . PHE A 1 190 ? 16.171 3.411 -10.001 1.00 59.94 190 PHE A CA 1
ATOM 1462 C C . PHE A 1 190 ? 16.742 4.522 -10.895 1.00 59.94 190 PHE A C 1
ATOM 1464 O O . PHE A 1 190 ? 16.434 4.538 -12.086 1.00 59.94 190 PHE A O 1
ATOM 1471 N N . ASN A 1 191 ? 17.580 5.432 -10.387 1.00 63.91 191 ASN A N 1
ATOM 1472 C CA . ASN A 1 191 ? 18.142 6.510 -11.214 1.00 63.91 191 ASN A CA 1
ATOM 1473 C C . ASN A 1 191 ? 19.499 6.977 -10.656 1.00 63.91 191 ASN A C 1
ATOM 1475 O O . ASN A 1 191 ? 19.506 7.620 -9.605 1.00 63.91 191 ASN A O 1
ATOM 1479 N N . PRO A 1 192 ? 20.651 6.582 -11.255 1.00 56.44 192 PRO A N 1
ATOM 1480 C CA . PRO A 1 192 ? 21.166 7.179 -12.507 1.00 56.44 192 PRO A CA 1
ATOM 1481 C C . PRO A 1 192 ? 21.852 6.209 -13.500 1.00 56.44 192 PRO A C 1
ATOM 1483 O O . PRO A 1 192 ? 22.182 6.594 -14.621 1.00 56.44 192 PRO A O 1
ATOM 1486 N N . LEU A 1 193 ? 22.091 4.952 -13.116 1.00 55.31 193 LEU A N 1
ATOM 1487 C CA . LEU A 1 193 ? 22.912 4.012 -13.893 1.00 55.31 193 LEU A CA 1
ATOM 1488 C C . LEU A 1 193 ? 22.238 3.557 -15.192 1.00 55.31 193 LEU A C 1
ATOM 1490 O O . LEU A 1 193 ? 22.905 3.470 -16.220 1.00 55.31 193 LEU A O 1
ATOM 1494 N N . SER A 1 194 ? 20.922 3.323 -15.170 1.00 63.06 194 SER A N 1
ATOM 1495 C CA . SER A 1 194 ? 20.153 2.992 -16.376 1.00 63.06 194 SER A CA 1
ATOM 1496 C C . SER A 1 194 ? 20.221 4.137 -17.389 1.00 63.06 194 SER A C 1
ATOM 1498 O O . SER A 1 194 ? 20.600 3.921 -18.538 1.00 63.06 194 SER A O 1
ATOM 1500 N N . SER A 1 195 ? 19.963 5.366 -16.942 1.00 63.47 195 SER A N 1
ATOM 1501 C CA . SER A 1 195 ? 20.039 6.586 -17.752 1.00 63.47 195 SER A CA 1
ATOM 1502 C C . SER A 1 195 ? 21.421 6.777 -18.394 1.00 63.47 195 SER A C 1
ATOM 1504 O O . SER A 1 195 ? 21.509 7.100 -19.577 1.00 63.47 195 SER A O 1
ATOM 1506 N N . ILE A 1 196 ? 22.505 6.519 -17.653 1.00 69.00 196 ILE A N 1
ATOM 1507 C CA . ILE A 1 196 ? 23.884 6.627 -18.161 1.00 69.00 196 ILE A CA 1
ATOM 1508 C C . ILE A 1 196 ? 24.168 5.587 -19.254 1.00 69.00 196 ILE A C 1
ATOM 1510 O O . ILE A 1 196 ? 24.696 5.946 -20.306 1.00 69.00 196 ILE A O 1
ATOM 1514 N N . VAL A 1 197 ? 23.795 4.319 -19.044 1.00 68.88 197 VAL A N 1
ATOM 1515 C CA . VAL A 1 197 ? 23.991 3.256 -20.050 1.00 68.88 197 VAL A CA 1
ATOM 1516 C C . VAL A 1 197 ? 23.252 3.595 -21.348 1.00 68.88 197 VAL A C 1
ATOM 1518 O O . VAL A 1 197 ? 23.814 3.446 -22.433 1.00 68.88 197 VAL A O 1
ATOM 1521 N N . PHE A 1 198 ? 22.035 4.133 -21.254 1.00 66.25 198 PHE A N 1
ATOM 1522 C CA . PHE A 1 198 ? 21.268 4.554 -22.428 1.00 66.25 198 PHE A CA 1
ATOM 1523 C C . PHE A 1 198 ? 21.906 5.726 -23.183 1.00 66.25 198 PHE A C 1
ATOM 1525 O O . PHE A 1 198 ? 21.961 5.688 -24.413 1.00 66.25 198 PHE A O 1
ATOM 1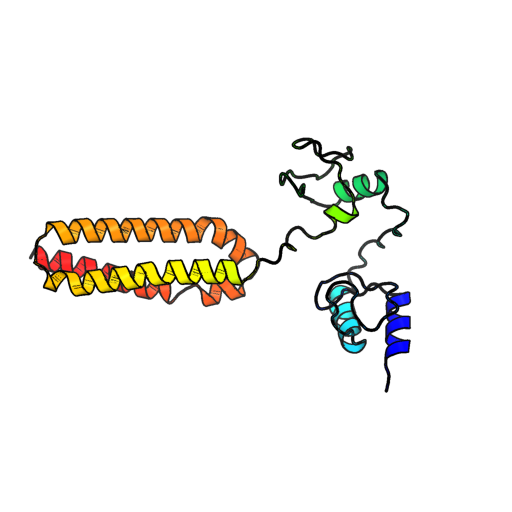532 N N . ILE A 1 199 ? 22.436 6.735 -22.481 1.00 73.81 199 ILE A N 1
ATOM 1533 C CA . ILE A 1 199 ? 23.153 7.856 -23.115 1.00 73.81 199 ILE A CA 1
ATOM 1534 C C . ILE A 1 199 ? 24.375 7.344 -23.888 1.00 73.81 199 ILE A C 1
ATOM 1536 O O . ILE A 1 199 ? 24.603 7.762 -25.023 1.00 73.81 199 ILE A O 1
ATOM 1540 N N . ILE A 1 200 ? 25.129 6.402 -23.314 1.00 76.25 200 ILE A N 1
ATOM 1541 C CA . ILE A 1 200 ? 26.305 5.812 -23.968 1.00 76.25 200 ILE A CA 1
ATOM 1542 C C . ILE A 1 200 ? 25.906 5.082 -25.260 1.00 76.25 200 ILE A C 1
ATOM 1544 O O . ILE A 1 200 ? 26.532 5.298 -26.298 1.00 76.25 200 ILE A O 1
ATOM 1548 N N . VAL A 1 201 ? 24.843 4.269 -25.231 1.00 74.38 201 VAL A N 1
ATOM 1549 C CA . VAL A 1 201 ? 24.349 3.547 -26.421 1.00 74.38 201 VAL A CA 1
ATOM 1550 C C . VAL A 1 201 ? 23.855 4.514 -27.503 1.00 74.38 201 VAL A C 1
ATOM 1552 O O . VAL A 1 201 ? 24.147 4.317 -28.686 1.00 74.38 201 VAL A O 1
ATOM 1555 N N . ALA A 1 202 ? 23.150 5.581 -27.118 1.00 73.00 202 ALA A N 1
ATOM 1556 C CA . ALA A 1 202 ? 22.676 6.598 -28.055 1.00 73.00 202 ALA A CA 1
ATOM 1557 C C . ALA A 1 202 ? 23.840 7.339 -28.739 1.00 73.00 202 ALA A C 1
ATOM 1559 O O . ALA A 1 202 ? 23.847 7.479 -29.963 1.00 73.00 202 ALA A O 1
ATOM 1560 N N . LEU A 1 203 ? 24.854 7.753 -27.970 1.00 79.69 203 LEU A N 1
ATOM 1561 C CA . LEU A 1 203 ? 26.052 8.412 -28.504 1.00 79.69 203 LEU A CA 1
ATOM 1562 C C . LEU A 1 203 ? 26.854 7.490 -29.430 1.00 79.69 203 LEU A C 1
ATOM 1564 O O . LEU A 1 203 ? 27.312 7.925 -30.487 1.00 79.69 203 LEU A O 1
ATOM 1568 N N . TRP A 1 204 ? 26.988 6.211 -29.074 1.00 79.88 204 TRP A N 1
ATOM 1569 C CA . TRP A 1 204 ? 27.664 5.223 -29.917 1.00 79.88 204 TRP A CA 1
ATOM 1570 C C . TRP A 1 204 ? 26.928 4.996 -31.245 1.00 79.88 204 TRP A C 1
ATOM 1572 O O . TRP A 1 204 ? 27.555 4.953 -32.303 1.00 79.88 204 TRP A O 1
ATOM 1582 N N . SER A 1 205 ? 25.595 4.938 -31.208 1.00 69.31 205 SER A N 1
ATOM 1583 C CA . SER A 1 205 ? 24.765 4.777 -32.409 1.00 69.31 205 SER A CA 1
ATOM 1584 C C . SER A 1 205 ? 24.879 5.987 -33.345 1.00 69.31 205 SER A C 1
ATOM 1586 O O . SER A 1 205 ? 25.074 5.820 -34.548 1.00 69.31 205 SER A O 1
ATOM 1588 N N . LEU A 1 206 ? 24.831 7.209 -32.799 1.00 75.69 206 LEU A N 1
ATOM 1589 C CA . LEU A 1 206 ? 25.035 8.443 -33.570 1.00 75.69 206 LEU A CA 1
ATOM 1590 C C . LEU A 1 206 ? 26.428 8.505 -34.207 1.00 75.69 206 LEU A C 1
ATOM 1592 O O . LEU A 1 206 ? 26.557 8.918 -35.358 1.00 75.69 206 LEU A O 1
ATOM 1596 N N . SER A 1 207 ? 27.453 8.053 -33.481 1.00 76.38 207 SER A N 1
ATOM 1597 C CA . SER A 1 207 ? 28.822 7.953 -33.991 1.00 76.38 207 SER A CA 1
ATOM 1598 C C . SER A 1 207 ? 28.906 7.011 -35.200 1.00 76.38 207 SER A C 1
ATOM 1600 O O . SER A 1 207 ? 29.423 7.397 -36.246 1.00 76.38 207 SER A O 1
ATOM 1602 N N . MET A 1 208 ? 28.317 5.814 -35.114 1.00 75.31 208 MET A N 1
ATOM 1603 C CA . MET A 1 208 ? 28.297 4.855 -36.230 1.00 75.31 208 MET A CA 1
ATOM 1604 C C . MET A 1 208 ? 27.588 5.403 -37.473 1.00 75.31 208 MET A C 1
ATOM 1606 O O . MET A 1 208 ? 28.071 5.222 -38.592 1.00 75.31 208 MET A O 1
ATOM 1610 N N . VAL A 1 209 ? 26.469 6.110 -37.287 1.00 71.19 209 VAL A N 1
ATOM 1611 C CA . VAL A 1 209 ? 25.771 6.787 -38.389 1.00 71.19 209 VAL A CA 1
ATOM 1612 C C . VAL A 1 209 ? 26.685 7.829 -39.029 1.00 71.19 209 VAL A C 1
ATOM 1614 O O . VAL A 1 209 ? 26.864 7.806 -40.243 1.00 71.19 209 VAL A O 1
ATOM 1617 N N . TYR A 1 210 ? 27.315 8.691 -38.228 1.00 81.19 210 TYR A N 1
ATOM 1618 C CA . TYR A 1 210 ? 28.222 9.728 -38.722 1.00 81.19 210 TYR A CA 1
ATOM 1619 C C . TYR A 1 210 ? 29.368 9.155 -39.572 1.00 81.19 210 TYR A C 1
ATOM 1621 O O . TYR A 1 210 ? 29.598 9.637 -40.678 1.00 81.19 210 TYR A O 1
ATOM 1629 N N . TYR A 1 211 ? 30.020 8.080 -39.115 1.00 73.88 211 TYR A N 1
ATOM 1630 C CA . TYR A 1 211 ? 31.103 7.423 -39.861 1.00 73.88 211 T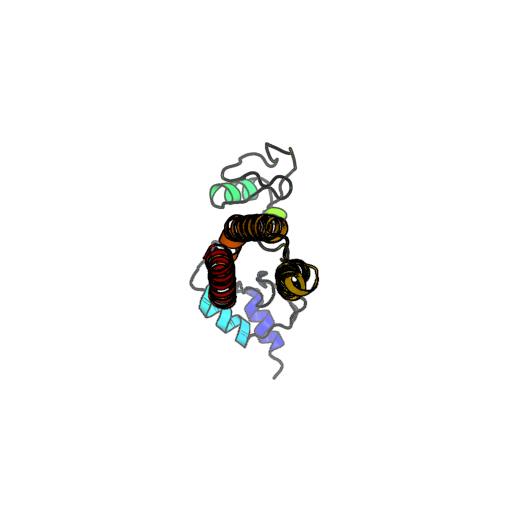YR A CA 1
ATOM 1631 C C . TYR A 1 211 ? 30.650 6.684 -41.125 1.00 73.88 211 TYR A C 1
ATOM 1633 O O . TYR A 1 211 ? 31.476 6.418 -41.987 1.00 73.88 211 TYR A O 1
ATOM 1641 N N . THR A 1 212 ? 29.367 6.342 -41.252 1.00 75.50 212 THR A N 1
ATOM 1642 C CA . THR A 1 212 ? 28.846 5.690 -42.467 1.00 75.50 212 THR A CA 1
ATOM 1643 C C . THR A 1 212 ? 28.614 6.695 -43.603 1.00 75.50 212 THR A C 1
ATOM 1645 O O . THR A 1 212 ? 28.573 6.307 -44.768 1.00 75.50 212 THR A O 1
ATOM 1648 N N . PHE A 1 213 ? 28.436 7.979 -43.276 1.00 74.19 213 PHE A N 1
ATOM 1649 C CA . PHE A 1 213 ? 28.139 9.046 -44.239 1.00 74.19 213 PHE A CA 1
ATOM 1650 C C . PHE A 1 213 ? 29.349 9.923 -44.611 1.00 74.19 213 PHE A C 1
ATOM 1652 O O . PHE A 1 213 ? 29.200 10.808 -45.456 1.00 74.19 213 PHE A O 1
ATOM 1659 N N . LEU A 1 214 ? 30.512 9.694 -43.994 1.00 76.38 214 LEU A N 1
ATOM 1660 C CA . LEU A 1 214 ? 31.802 10.303 -44.347 1.00 76.38 214 LEU A CA 1
ATOM 1661 C C . LEU A 1 214 ? 32.594 9.396 -45.288 1.00 76.38 214 LEU A C 1
ATOM 1663 O O . LEU A 1 214 ? 33.212 9.951 -46.223 1.00 76.38 214 LEU A O 1
#